Protein AF-A0A371J2U7-F1 (afdb_monomer_lite)

Structure (mmCIF, N/CA/C/O backbone):
data_AF-A0A371J2U7-F1
#
_entry.id   AF-A0A371J2U7-F1
#
loop_
_atom_site.group_PDB
_atom_site.id
_atom_site.type_symbol
_atom_site.label_atom_id
_atom_site.label_alt_id
_atom_site.label_comp_id
_atom_site.label_asym_id
_atom_site.label_entity_id
_atom_site.label_seq_id
_atom_site.pdbx_PDB_ins_code
_atom_site.Cartn_x
_atom_site.Cartn_y
_atom_site.Cartn_z
_atom_site.occupancy
_atom_site.B_iso_or_equiv
_atom_site.auth_seq_id
_atom_site.auth_comp_id
_atom_site.auth_asym_id
_atom_site.auth_atom_id
_atom_site.pdbx_PDB_model_num
ATOM 1 N N . MET A 1 1 ? 3.016 12.715 -13.209 1.00 81.81 1 MET A N 1
ATOM 2 C CA . MET A 1 1 ? 3.370 12.028 -11.953 1.00 81.81 1 MET A CA 1
ATOM 3 C C . MET A 1 1 ? 2.077 11.561 -11.310 1.00 81.81 1 MET A C 1
ATOM 5 O O . MET A 1 1 ? 1.231 12.414 -11.077 1.00 81.81 1 MET A O 1
ATOM 9 N N . PHE A 1 2 ? 1.874 10.256 -11.119 1.00 92.75 2 PHE A N 1
ATOM 10 C CA . PHE A 1 2 ? 0.618 9.711 -10.569 1.00 92.75 2 PHE A CA 1
ATOM 11 C C . PHE A 1 2 ? 0.533 9.803 -9.037 1.00 92.75 2 PHE A C 1
ATOM 13 O O . PHE A 1 2 ? -0.559 9.783 -8.483 1.00 92.75 2 PHE A O 1
ATOM 20 N N . ILE A 1 3 ? 1.666 9.993 -8.354 1.00 96.06 3 ILE A N 1
ATOM 21 C CA . ILE A 1 3 ? 1.694 10.355 -6.934 1.00 96.06 3 ILE A CA 1
ATOM 22 C C . ILE A 1 3 ? 1.665 11.873 -6.797 1.00 96.06 3 ILE A C 1
ATOM 24 O O . ILE A 1 3 ? 2.561 12.566 -7.286 1.00 96.06 3 ILE A O 1
ATOM 28 N N . ASN A 1 4 ? 0.649 12.386 -6.108 1.00 94.94 4 ASN A N 1
ATOM 29 C CA . ASN A 1 4 ? 0.527 13.802 -5.786 1.00 94.94 4 ASN A CA 1
ATOM 30 C C . ASN A 1 4 ? 0.597 13.999 -4.266 1.00 94.94 4 ASN A C 1
ATOM 32 O O . ASN A 1 4 ? -0.402 13.822 -3.569 1.00 94.94 4 ASN A O 1
ATOM 36 N N . GLN A 1 5 ? 1.780 14.379 -3.766 1.00 95.69 5 GLN A N 1
ATOM 37 C CA . GLN A 1 5 ? 2.026 14.538 -2.327 1.00 95.69 5 GLN A CA 1
ATOM 38 C C . GLN A 1 5 ? 1.062 15.551 -1.689 1.00 95.69 5 GLN A C 1
ATOM 40 O O . GLN A 1 5 ? 0.482 15.263 -0.647 1.00 95.69 5 GLN A O 1
ATOM 45 N N . GLY A 1 6 ? 0.802 16.681 -2.358 1.00 97.00 6 GLY A N 1
ATOM 46 C CA . GLY A 1 6 ? -0.092 17.721 -1.842 1.00 97.00 6 GLY A CA 1
ATOM 47 C C . GLY A 1 6 ? -1.544 17.253 -1.699 1.00 97.00 6 GLY A C 1
ATOM 48 O O . GLY A 1 6 ? -2.198 17.568 -0.709 1.00 97.00 6 GLY A O 1
ATOM 49 N N . ILE A 1 7 ? -2.049 16.445 -2.640 1.00 97.44 7 ILE A N 1
ATOM 50 C CA . ILE A 1 7 ? -3.389 15.843 -2.512 1.00 97.44 7 ILE A CA 1
ATOM 51 C C . ILE A 1 7 ? -3.432 14.875 -1.325 1.00 97.44 7 ILE A C 1
ATOM 53 O O . ILE A 1 7 ? -4.392 14.904 -0.558 1.00 97.44 7 ILE A O 1
ATOM 57 N N . ILE A 1 8 ? -2.404 14.040 -1.151 1.00 98.38 8 ILE A N 1
ATOM 58 C CA . ILE A 1 8 ? -2.328 13.098 -0.025 1.00 98.38 8 ILE A CA 1
ATOM 59 C C . ILE A 1 8 ? -2.321 13.855 1.308 1.00 98.38 8 ILE A C 1
ATOM 61 O O . ILE A 1 8 ? -3.067 13.504 2.221 1.00 98.38 8 ILE A O 1
ATOM 65 N N . GLU A 1 9 ? -1.525 14.917 1.418 1.00 97.94 9 GLU A N 1
ATOM 66 C CA . GLU A 1 9 ? -1.462 15.758 2.614 1.00 97.94 9 GLU A CA 1
ATOM 67 C C . GLU A 1 9 ? -2.809 16.408 2.939 1.00 97.94 9 GLU A C 1
ATOM 69 O O . GLU A 1 9 ? -3.237 16.365 4.095 1.00 97.94 9 GLU A O 1
ATOM 74 N N . ILE A 1 10 ? -3.507 16.948 1.933 1.00 98.44 10 ILE A N 1
ATOM 75 C CA . ILE A 1 10 ? -4.848 17.527 2.097 1.00 98.44 10 ILE A CA 1
ATOM 76 C C . ILE A 1 10 ? -5.836 16.462 2.578 1.00 98.44 10 ILE A C 1
ATOM 78 O O . ILE A 1 10 ? -6.526 16.681 3.572 1.00 98.44 10 ILE A O 1
ATOM 82 N N . LEU A 1 11 ? -5.873 15.292 1.934 1.00 98.50 11 LEU A N 1
ATOM 83 C CA . LEU A 1 11 ? -6.764 14.194 2.320 1.00 98.50 11 LEU A CA 1
ATOM 84 C C . LEU A 1 11 ? -6.528 13.755 3.765 1.00 98.50 11 LEU A C 1
ATOM 86 O O . LEU A 1 11 ? -7.476 13.604 4.534 1.00 98.50 11 LEU A O 1
ATOM 90 N N . LEU A 1 12 ? -5.263 13.574 4.154 1.00 98.38 12 LEU A N 1
ATOM 91 C CA . LEU A 1 12 ? -4.909 13.199 5.518 1.00 98.38 12 LEU A CA 1
ATOM 92 C C . LEU A 1 12 ? -5.250 14.300 6.517 1.00 98.38 12 LEU A C 1
ATOM 94 O O . LEU A 1 12 ? -5.674 13.982 7.627 1.00 98.38 12 LEU A O 1
ATOM 98 N N . TYR A 1 13 ? -5.061 15.568 6.154 1.00 98.19 13 TYR A N 1
ATOM 99 C CA . TYR A 1 13 ? -5.413 16.703 6.998 1.00 98.19 13 TYR A CA 1
ATOM 100 C C . TYR A 1 13 ? -6.925 16.782 7.228 1.00 98.19 13 TYR A C 1
ATOM 102 O O . TYR A 1 13 ? -7.356 16.810 8.379 1.00 98.19 13 TYR A O 1
ATOM 110 N N . GLU A 1 14 ? -7.725 16.748 6.162 1.00 98.19 14 GLU A N 1
ATOM 111 C CA . GLU A 1 14 ? -9.189 16.784 6.239 1.00 98.19 14 GLU A CA 1
ATOM 112 C C . GLU A 1 14 ? -9.748 15.590 7.016 1.00 98.19 14 GLU A C 1
ATOM 114 O O . GLU A 1 14 ? -10.641 15.748 7.850 1.00 98.19 14 GLU A O 1
ATOM 119 N N . ALA A 1 15 ? -9.185 14.399 6.801 1.00 98.00 15 ALA A N 1
ATOM 120 C CA . ALA A 1 15 ? -9.641 13.182 7.455 1.00 98.00 15 ALA A CA 1
ATOM 121 C C . ALA A 1 15 ? -9.508 13.219 8.986 1.00 98.00 15 ALA A C 1
ATOM 123 O O . ALA A 1 15 ? -10.236 12.486 9.655 1.00 98.00 15 ALA A O 1
ATOM 124 N N . LYS A 1 16 ? -8.639 14.070 9.561 1.00 97.50 16 LYS A N 1
ATOM 125 C CA . LYS A 1 16 ? -8.521 14.241 11.026 1.00 97.50 16 LYS A CA 1
ATOM 126 C C . LYS A 1 16 ? -9.820 14.715 11.676 1.00 97.50 16 LYS A C 1
ATOM 128 O O . LYS A 1 16 ? -9.999 14.525 12.872 1.00 97.50 16 LYS A O 1
ATOM 133 N N . TYR A 1 17 ? -10.695 15.343 10.896 1.00 97.06 17 TYR A N 1
ATOM 134 C CA . TYR A 1 17 ? -11.979 15.871 11.346 1.00 97.06 17 TYR A CA 1
ATOM 135 C C . TYR A 1 17 ? -13.152 14.940 11.004 1.00 97.06 17 TYR A C 1
ATOM 137 O O . TYR A 1 17 ? -14.305 15.351 11.122 1.00 97.06 17 TYR A O 1
ATOM 145 N N . SER A 1 18 ? -12.874 13.706 10.560 1.00 97.06 18 SER A N 1
ATOM 146 C CA . SER A 1 18 ? -13.914 12.709 10.292 1.00 97.06 18 SER A CA 1
ATOM 147 C C . SER A 1 18 ? -14.663 12.378 11.578 1.00 97.06 18 SER A C 1
ATOM 149 O O . SER A 1 18 ? -14.057 12.139 12.620 1.00 97.06 18 SER A O 1
ATOM 151 N N . THR A 1 19 ? -15.986 12.347 11.495 1.00 97.69 19 THR A N 1
ATOM 152 C CA . THR A 1 19 ? -16.849 11.949 12.607 1.00 97.69 19 THR A CA 1
ATOM 153 C C . THR A 1 19 ? -17.036 10.432 12.641 1.00 97.69 19 THR A C 1
ATOM 155 O O . THR A 1 19 ? -16.819 9.750 11.637 1.00 97.69 19 THR A O 1
ATOM 158 N N . ASP A 1 20 ? -17.546 9.900 13.754 1.00 97.44 20 ASP A N 1
ATOM 159 C CA . ASP A 1 20 ? -17.983 8.497 13.848 1.00 97.44 20 ASP A CA 1
ATOM 160 C C . ASP A 1 20 ? -18.941 8.122 12.710 1.00 97.44 20 ASP A C 1
ATOM 162 O O . ASP A 1 20 ? -18.875 7.032 12.152 1.00 97.44 20 ASP A O 1
ATOM 166 N N . TYR A 1 21 ? -19.814 9.049 12.312 1.00 97.62 21 TYR A N 1
ATOM 167 C CA . TYR A 1 21 ? -20.738 8.838 11.203 1.00 97.62 21 TYR A CA 1
ATOM 168 C C . TYR A 1 21 ? -20.022 8.681 9.854 1.00 97.62 21 TYR A C 1
ATOM 170 O O . TYR A 1 21 ? -20.444 7.871 9.025 1.00 97.62 21 TYR A O 1
ATOM 178 N N . ASP A 1 22 ? -18.942 9.431 9.628 1.00 98.00 22 ASP A N 1
ATOM 179 C CA . ASP A 1 22 ? -18.135 9.309 8.414 1.00 98.00 22 ASP A CA 1
ATOM 180 C C . ASP A 1 22 ? -17.407 7.962 8.384 1.00 98.00 22 ASP A C 1
ATOM 182 O O . ASP A 1 22 ? -17.464 7.261 7.375 1.00 98.00 22 ASP A O 1
ATOM 186 N N . ILE A 1 23 ? -16.809 7.553 9.507 1.00 98.31 23 ILE A N 1
ATOM 187 C CA . ILE A 1 23 ? -16.148 6.248 9.657 1.00 98.31 23 ILE A CA 1
ATOM 188 C C . ILE A 1 23 ? -17.145 5.106 9.407 1.00 98.31 23 ILE A C 1
ATOM 190 O O . ILE A 1 23 ? -16.887 4.204 8.609 1.00 98.31 23 ILE A O 1
ATOM 194 N N . GLU A 1 24 ? -18.326 5.176 10.021 1.00 98.06 24 GLU A N 1
ATOM 195 C CA . GLU A 1 24 ? -19.382 4.175 9.865 1.00 98.06 24 GLU A CA 1
ATOM 196 C C . GLU A 1 24 ? -19.883 4.065 8.419 1.00 98.06 24 GLU A C 1
ATOM 198 O O . GLU A 1 24 ? -20.125 2.965 7.915 1.00 98.06 24 GLU A O 1
ATOM 203 N N . LYS A 1 25 ? -19.970 5.185 7.692 1.00 98.19 25 LYS A N 1
ATOM 204 C CA . LYS A 1 25 ? -20.249 5.157 6.251 1.00 98.19 25 LYS A CA 1
ATOM 205 C C . LYS A 1 25 ? -19.182 4.408 5.468 1.00 98.19 25 LYS A C 1
ATOM 207 O O . LYS A 1 25 ? -19.536 3.646 4.567 1.00 98.19 25 LYS A O 1
ATOM 212 N N . VAL A 1 26 ? -17.905 4.615 5.786 1.00 98.31 26 VAL A N 1
ATOM 213 C CA . VAL A 1 26 ? -16.819 3.891 5.117 1.00 98.31 26 VAL A CA 1
ATOM 214 C C . VAL A 1 26 ? -16.912 2.394 5.407 1.00 98.31 26 VAL A C 1
ATOM 216 O O . VAL A 1 26 ? -16.823 1.589 4.481 1.00 98.31 26 VAL A O 1
ATOM 219 N N . PHE A 1 27 ? -17.191 2.000 6.652 1.00 97.94 27 PHE A N 1
ATOM 220 C CA . PHE A 1 27 ? -17.406 0.592 6.992 1.00 97.94 27 PHE A CA 1
ATOM 221 C C . PHE A 1 27 ? -18.575 -0.034 6.230 1.00 97.94 27 PHE A C 1
ATOM 223 O O . PHE A 1 27 ? -18.463 -1.166 5.761 1.00 97.94 27 PHE A O 1
ATOM 230 N N . LEU A 1 28 ? -19.677 0.694 6.041 1.00 97.00 28 LEU A N 1
ATOM 231 C CA . LEU A 1 28 ? -20.802 0.208 5.240 1.00 97.00 28 LEU A CA 1
ATOM 232 C C . LEU A 1 28 ? -20.411 -0.041 3.776 1.00 97.00 28 LEU A C 1
ATOM 234 O O . LEU A 1 28 ? -20.831 -1.054 3.215 1.00 97.00 28 LEU A O 1
ATOM 238 N N . LYS A 1 29 ? -19.602 0.838 3.171 1.00 96.94 29 LYS A N 1
ATOM 239 C CA . LYS A 1 29 ? -19.056 0.629 1.817 1.00 96.94 29 LYS A CA 1
ATOM 240 C C . LYS A 1 29 ? -18.162 -0.612 1.766 1.00 96.94 29 LYS A C 1
ATOM 242 O O . LYS A 1 29 ? -18.358 -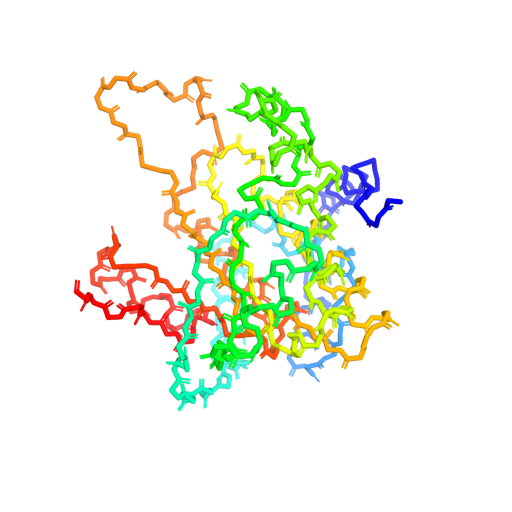1.478 0.915 1.00 96.94 29 LYS A O 1
ATOM 247 N N . ALA A 1 30 ? -17.242 -0.737 2.724 1.00 94.88 30 ALA A N 1
ATOM 248 C CA . ALA A 1 30 ? -16.314 -1.863 2.817 1.00 94.88 30 ALA A CA 1
ATOM 249 C C . ALA A 1 30 ? -17.043 -3.212 2.973 1.00 94.88 30 ALA A C 1
ATOM 251 O O . ALA A 1 30 ? -16.748 -4.163 2.254 1.00 94.88 30 ALA A O 1
ATOM 252 N N . CYS A 1 31 ? -18.066 -3.286 3.833 1.00 93.31 31 CYS A N 1
ATOM 253 C CA . CYS A 1 31 ? -18.906 -4.480 4.000 1.00 93.31 31 CYS A CA 1
ATOM 254 C C . CYS A 1 31 ? -19.626 -4.898 2.709 1.00 93.31 31 CYS A C 1
ATOM 256 O O . CYS A 1 31 ? -19.860 -6.085 2.486 1.00 93.31 31 CYS A O 1
ATOM 258 N N . LYS A 1 32 ? -19.977 -3.932 1.856 1.00 94.06 32 LYS A N 1
ATOM 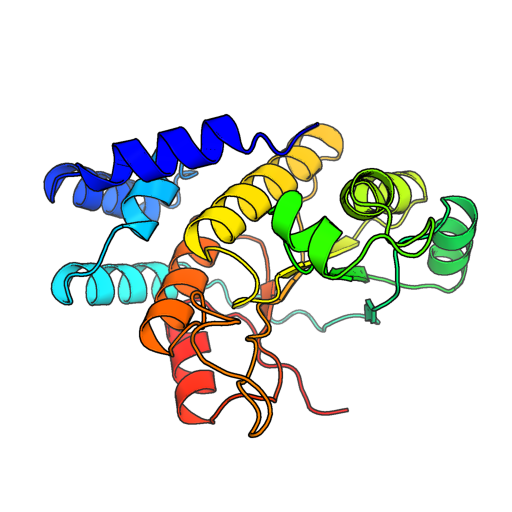259 C CA . LYS A 1 32 ? -20.591 -4.172 0.544 1.00 94.06 32 LYS A CA 1
ATOM 260 C C . LYS A 1 32 ? -19.571 -4.448 -0.562 1.00 94.06 32 LYS A C 1
ATOM 262 O O . LYS A 1 32 ? -19.980 -4.675 -1.697 1.00 94.06 32 LYS A O 1
ATOM 267 N N . LYS A 1 33 ? -18.272 -4.453 -0.238 1.00 91.00 33 LYS A N 1
ATOM 268 C CA . LYS A 1 33 ? -17.161 -4.590 -1.192 1.00 91.00 33 LYS A CA 1
ATOM 269 C C . LYS A 1 33 ? -17.189 -3.513 -2.286 1.00 91.00 33 LYS A C 1
ATOM 271 O O . LYS A 1 33 ? -16.800 -3.763 -3.423 1.00 91.00 33 LYS A O 1
ATOM 276 N N . GLU A 1 34 ? -17.676 -2.320 -1.949 1.00 94.62 34 GLU A N 1
ATOM 277 C CA . GLU A 1 34 ? -17.609 -1.153 -2.831 1.00 94.62 34 GLU A CA 1
ATOM 278 C C . GLU A 1 34 ? -16.171 -0.603 -2.855 1.00 94.62 34 GLU A C 1
ATOM 280 O O . GLU A 1 34 ? -15.487 -0.617 -1.829 1.00 94.62 34 GLU A O 1
ATOM 285 N N . LYS A 1 35 ? -15.710 -0.090 -4.009 1.00 94.12 35 LYS A N 1
ATOM 286 C CA . LYS A 1 35 ? -14.388 0.553 -4.118 1.00 94.12 35 LYS A CA 1
ATOM 287 C C . LYS A 1 35 ? -14.330 1.765 -3.182 1.00 94.12 35 LYS A C 1
ATOM 289 O O . LYS A 1 35 ? -15.159 2.672 -3.283 1.00 94.12 35 LYS A O 1
ATOM 294 N N . LEU A 1 36 ? -13.344 1.783 -2.287 1.00 97.81 36 LEU A N 1
ATOM 295 C CA . LEU A 1 36 ? -13.111 2.905 -1.383 1.00 97.81 36 LEU A CA 1
ATOM 296 C C . LEU A 1 36 ? -12.416 4.048 -2.128 1.00 97.81 36 LEU A C 1
ATOM 298 O O . LEU A 1 36 ? -11.461 3.836 -2.872 1.00 97.81 36 LEU A O 1
ATOM 302 N N . SER A 1 37 ? -12.892 5.275 -1.922 1.00 98.25 37 SER A N 1
ATOM 303 C CA . SER A 1 37 ? -12.206 6.467 -2.425 1.00 98.25 37 SER A CA 1
ATOM 304 C C . SER A 1 37 ? -10.978 6.798 -1.575 1.00 98.25 37 SER A C 1
ATOM 306 O O . SER A 1 37 ? -10.891 6.400 -0.415 1.00 98.25 37 SER A O 1
ATOM 308 N N . TYR A 1 38 ? -10.068 7.629 -2.088 1.00 98.44 38 TYR A N 1
ATOM 309 C CA . TYR A 1 38 ? -8.933 8.110 -1.291 1.00 98.44 38 TYR A CA 1
ATOM 310 C C . TYR A 1 38 ? -9.353 8.820 -0.000 1.00 98.44 38 TYR A C 1
ATOM 312 O O . TYR A 1 38 ? -8.667 8.706 1.011 1.00 98.44 38 TYR A O 1
ATOM 320 N N . LYS A 1 39 ? -10.504 9.506 -0.004 1.00 98.50 39 LYS A N 1
ATOM 321 C CA . LYS A 1 39 ? -11.065 10.115 1.206 1.00 98.50 39 LYS A CA 1
ATOM 322 C C . LYS A 1 39 ? -11.530 9.061 2.207 1.00 98.50 39 LYS A C 1
ATOM 324 O O . LYS A 1 39 ? -11.237 9.195 3.387 1.00 98.50 39 LYS A O 1
ATOM 329 N N . ASP A 1 40 ? -12.200 8.010 1.736 1.00 98.62 40 ASP A N 1
ATOM 330 C CA . ASP A 1 40 ? -12.625 6.896 2.591 1.00 98.62 40 ASP A CA 1
ATOM 331 C C . ASP A 1 40 ? -11.405 6.232 3.260 1.00 98.62 40 ASP A C 1
ATOM 333 O O . ASP A 1 40 ? -11.394 6.015 4.470 1.00 98.62 40 ASP A O 1
ATOM 337 N N . ILE A 1 41 ? -10.340 5.987 2.489 1.00 98.62 41 ILE A N 1
ATOM 338 C CA . ILE A 1 41 ? -9.080 5.406 2.978 1.00 98.62 41 ILE A CA 1
ATOM 339 C C . ILE A 1 41 ? -8.405 6.337 3.991 1.00 98.62 41 ILE A C 1
ATOM 341 O O . ILE A 1 41 ? -8.006 5.894 5.069 1.00 98.62 41 ILE A O 1
ATOM 345 N N . ALA A 1 42 ? -8.314 7.634 3.683 1.00 98.69 42 ALA A N 1
ATOM 346 C CA . ALA A 1 42 ? -7.766 8.634 4.595 1.00 98.69 42 ALA A CA 1
ATOM 347 C C . ALA A 1 42 ? -8.549 8.689 5.918 1.00 98.69 42 ALA A C 1
ATOM 349 O O . ALA A 1 42 ? -7.930 8.746 6.978 1.00 98.69 42 ALA A O 1
ATOM 350 N N . THR A 1 43 ? -9.884 8.607 5.873 1.00 98.75 43 THR A N 1
ATOM 351 C CA . THR A 1 43 ? -10.742 8.522 7.064 1.00 98.75 43 THR A CA 1
ATOM 352 C C . THR A 1 43 ? -10.397 7.300 7.915 1.00 98.75 43 THR A C 1
ATOM 354 O O . THR A 1 43 ? -10.166 7.454 9.113 1.00 98.75 43 THR A O 1
ATOM 357 N N . LEU A 1 44 ? -10.272 6.106 7.322 1.00 98.56 44 LEU A N 1
ATOM 358 C CA . LEU A 1 44 ? -9.899 4.902 8.079 1.00 98.56 44 LEU A CA 1
ATOM 359 C C . LEU A 1 44 ? -8.500 5.006 8.702 1.00 98.56 44 LEU A C 1
ATOM 361 O O . LEU A 1 44 ? -8.280 4.551 9.823 1.00 98.56 44 LEU A O 1
ATOM 365 N N . LEU A 1 45 ? -7.547 5.636 8.009 1.00 98.12 45 LEU A N 1
ATOM 366 C CA . LEU A 1 45 ? -6.182 5.817 8.513 1.00 98.12 45 LEU A CA 1
ATOM 367 C C . LEU A 1 45 ? -6.123 6.698 9.773 1.00 98.12 45 LEU A C 1
ATOM 369 O O . LEU A 1 45 ? -5.163 6.589 10.543 1.00 98.12 45 LEU A O 1
ATOM 373 N N . GLN A 1 46 ? -7.129 7.549 10.004 1.00 97.75 46 GLN A N 1
ATOM 374 C CA . GLN A 1 46 ? -7.229 8.405 11.191 1.00 97.75 46 GLN A CA 1
ATOM 375 C C . GLN A 1 46 ? -7.927 7.754 12.389 1.00 97.75 46 GLN A C 1
ATOM 377 O O . GLN A 1 46 ? -7.955 8.364 13.453 1.00 97.75 46 GLN A O 1
ATOM 382 N N . ILE A 1 47 ? -8.434 6.525 12.258 1.00 97.62 47 ILE A N 1
ATOM 383 C CA . ILE A 1 47 ? -9.015 5.787 13.384 1.00 97.62 47 ILE A CA 1
ATOM 384 C C . ILE A 1 47 ? -7.932 5.507 14.430 1.00 97.62 47 ILE A C 1
ATOM 386 O O . ILE A 1 47 ? -6.900 4.913 14.109 1.00 97.62 47 ILE A O 1
ATOM 390 N N . GLU A 1 48 ? -8.186 5.887 15.680 1.00 94.81 48 GLU A N 1
ATOM 391 C CA . GLU A 1 48 ? -7.320 5.566 16.824 1.00 94.81 48 GLU A CA 1
ATOM 392 C C . GLU A 1 48 ? -8.097 4.929 17.995 1.00 94.81 48 GLU A C 1
ATOM 394 O O . GLU A 1 48 ? -7.475 4.370 18.894 1.00 94.81 48 GLU A O 1
ATOM 399 N N . ASP A 1 49 ? -9.437 4.986 18.008 1.00 95.62 49 ASP A N 1
ATOM 400 C CA . ASP A 1 49 ? -10.242 4.381 19.071 1.00 95.62 49 ASP A CA 1
ATOM 401 C C . ASP A 1 49 ? -10.402 2.865 18.888 1.00 95.62 49 ASP A C 1
ATOM 403 O O . ASP A 1 49 ? -10.579 2.352 17.783 1.00 95.62 49 ASP A O 1
ATOM 407 N N . GLU A 1 50 ? -10.367 2.144 20.006 1.00 96.50 50 GLU A N 1
ATOM 408 C CA . GLU A 1 50 ? -10.364 0.678 20.042 1.00 96.50 50 GLU A CA 1
ATOM 409 C C . GLU A 1 50 ? -11.611 0.068 19.388 1.00 96.50 50 GLU A C 1
ATOM 411 O O . GLU A 1 50 ? -11.506 -0.865 18.597 1.00 96.50 50 GLU A O 1
ATOM 416 N N . LYS A 1 51 ? -12.788 0.663 19.616 1.00 97.00 51 LYS A N 1
ATOM 417 C CA . LYS A 1 51 ? -14.058 0.169 19.071 1.00 97.00 51 LYS A CA 1
ATOM 418 C C . LYS A 1 51 ? -14.056 0.155 17.540 1.00 97.00 51 LYS A C 1
ATOM 420 O O . LYS A 1 51 ? -14.495 -0.824 16.932 1.00 97.00 51 LYS A O 1
ATOM 425 N N . HIS A 1 52 ? -13.615 1.236 16.897 1.00 98.06 52 HIS A N 1
ATOM 426 C CA . HIS A 1 52 ? -13.525 1.270 15.440 1.00 98.06 52 HIS A CA 1
ATOM 427 C C . HIS A 1 52 ? -12.359 0.430 14.908 1.00 98.06 52 HIS A C 1
ATOM 429 O O . HIS A 1 52 ? -12.492 -0.131 13.820 1.00 98.06 52 HIS A O 1
ATOM 435 N N . LEU A 1 53 ? -11.251 0.296 15.645 1.00 97.88 53 LEU A N 1
ATOM 436 C CA . LEU A 1 53 ? -10.155 -0.604 15.262 1.00 97.88 53 LEU A CA 1
ATOM 437 C C . LEU A 1 53 ? -10.607 -2.067 15.224 1.00 97.88 53 LEU A C 1
ATOM 439 O O . LEU A 1 53 ? -10.369 -2.745 14.226 1.00 97.88 53 LEU A O 1
ATOM 443 N N . ASP A 1 54 ? -11.317 -2.532 16.250 1.00 97.19 54 ASP A N 1
ATOM 444 C CA . ASP A 1 54 ? -11.842 -3.899 16.301 1.00 97.19 54 ASP A CA 1
ATOM 445 C C . ASP A 1 54 ? -12.772 -4.176 15.120 1.00 97.19 54 ASP A C 1
ATOM 447 O O . ASP A 1 54 ? -12.644 -5.185 14.421 1.00 97.19 54 ASP A O 1
ATOM 451 N N . LYS A 1 55 ? -13.664 -3.224 14.831 1.00 97.62 55 LYS A N 1
ATOM 452 C CA . LYS A 1 55 ? -14.578 -3.309 13.691 1.00 97.62 55 LYS A CA 1
ATOM 453 C C . LYS A 1 55 ? -13.838 -3.310 12.352 1.00 97.62 55 LYS A C 1
ATOM 455 O O . LYS A 1 55 ? -14.197 -4.070 11.454 1.00 97.62 55 LYS A O 1
ATOM 460 N N . LEU A 1 56 ? -12.804 -2.482 12.205 1.00 97.94 56 LEU A N 1
ATOM 461 C CA . LEU A 1 56 ? -11.946 -2.459 11.021 1.00 97.94 56 LEU A CA 1
ATOM 462 C C . LEU A 1 56 ? -11.291 -3.829 10.795 1.00 97.94 56 LEU A C 1
ATOM 464 O O . LEU A 1 56 ? -11.336 -4.342 9.676 1.00 97.94 56 LEU A O 1
ATOM 468 N N . PHE A 1 57 ? -10.714 -4.425 11.843 1.00 96.88 57 PHE A N 1
ATOM 469 C CA . PHE A 1 57 ? -10.072 -5.738 11.762 1.00 96.88 57 PHE A CA 1
ATOM 470 C C . PHE A 1 57 ? -11.069 -6.838 11.410 1.00 96.88 57 PHE A C 1
ATOM 472 O O . PHE A 1 57 ? -10.791 -7.648 10.527 1.00 96.88 57 PHE A O 1
ATOM 479 N N . GLU A 1 58 ? -12.255 -6.823 12.018 1.00 95.50 58 GLU A N 1
ATOM 480 C CA . GLU A 1 58 ? -13.322 -7.774 11.711 1.00 95.50 58 GLU A CA 1
ATOM 481 C C . GLU A 1 58 ? -13.756 -7.695 10.237 1.00 95.50 58 GLU A C 1
ATOM 483 O O . GLU A 1 58 ? -13.878 -8.720 9.560 1.00 95.50 58 GLU A O 1
ATOM 488 N N . ILE A 1 59 ? -13.978 -6.486 9.710 1.00 95.75 59 ILE A N 1
ATOM 489 C CA . ILE A 1 59 ? -14.397 -6.298 8.314 1.00 95.75 59 ILE A CA 1
ATOM 490 C C . ILE A 1 59 ? -13.283 -6.743 7.361 1.00 95.75 59 ILE A C 1
ATOM 492 O O . ILE A 1 59 ? -13.557 -7.474 6.407 1.00 95.75 59 ILE A O 1
ATOM 496 N N . ALA A 1 60 ? -12.031 -6.354 7.619 1.00 94.81 60 ALA A N 1
ATOM 497 C CA . ALA A 1 60 ? -10.895 -6.747 6.788 1.00 94.81 60 ALA A CA 1
ATOM 498 C C . ALA A 1 60 ? -10.678 -8.268 6.775 1.00 94.81 60 ALA A C 1
ATOM 500 O O . ALA A 1 60 ? -10.485 -8.844 5.702 1.00 94.81 60 ALA A O 1
ATOM 501 N N . GLY A 1 61 ? -10.811 -8.929 7.928 1.00 91.12 61 GLY A N 1
ATOM 502 C CA . GLY A 1 61 ? -10.746 -10.386 8.038 1.00 91.12 61 GLY A CA 1
ATOM 503 C C . GLY A 1 61 ? -11.826 -11.104 7.223 1.00 91.12 61 GLY A C 1
ATOM 504 O O . GLY A 1 61 ? -11.561 -12.140 6.621 1.00 91.12 61 GLY A O 1
ATOM 505 N N . ARG A 1 62 ? -13.030 -10.526 7.109 1.00 89.50 62 ARG A N 1
ATOM 506 C CA . ARG A 1 62 ? -14.123 -11.069 6.273 1.00 89.50 62 ARG A CA 1
ATOM 507 C C . ARG A 1 62 ? -13.924 -10.841 4.775 1.00 89.50 62 ARG A C 1
ATOM 509 O O . ARG A 1 62 ? -14.420 -11.624 3.965 1.00 89.50 62 ARG A O 1
ATOM 516 N N . VAL A 1 63 ? -13.255 -9.752 4.392 1.00 84.38 63 VAL A N 1
ATOM 517 C CA . VAL A 1 63 ? -12.900 -9.468 2.990 1.00 84.38 63 VAL A CA 1
ATOM 518 C C . VAL A 1 63 ? -11.746 -10.355 2.525 1.00 84.38 63 VAL A C 1
ATOM 520 O O . VAL A 1 63 ? -11.584 -10.529 1.320 1.00 84.38 63 VAL A O 1
ATOM 523 N N . ASN A 1 64 ? -10.994 -10.957 3.451 1.00 68.69 64 ASN A N 1
ATOM 524 C CA . ASN A 1 64 ? -9.876 -11.834 3.142 1.00 68.69 64 ASN A CA 1
ATOM 525 C C . ASN A 1 64 ? -10.315 -13.038 2.291 1.00 68.69 64 ASN A C 1
ATOM 527 O O . ASN A 1 64 ? -10.822 -14.053 2.774 1.00 68.69 64 ASN A O 1
ATOM 531 N N . THR A 1 65 ? -10.129 -12.916 0.982 1.00 58.91 65 THR A N 1
ATOM 532 C CA . THR A 1 65 ? -10.264 -14.023 0.047 1.00 58.91 65 THR A CA 1
ATOM 533 C C . THR A 1 65 ? -8.993 -14.851 0.143 1.00 58.91 65 THR A C 1
ATOM 535 O O . THR A 1 65 ? -7.919 -14.336 -0.156 1.00 58.91 65 THR A O 1
ATOM 538 N N . HIS A 1 66 ? -9.107 -16.115 0.551 1.00 53.44 66 HIS A N 1
ATOM 539 C CA . HIS A 1 66 ? -8.004 -17.073 0.511 1.00 53.44 66 HIS A CA 1
ATOM 540 C C . HIS A 1 66 ? -7.560 -17.288 -0.948 1.00 53.44 66 HIS A C 1
ATOM 542 O O . HIS A 1 66 ? -8.005 -18.228 -1.600 1.00 53.44 66 HIS A O 1
ATOM 548 N N . HIS A 1 67 ? -6.701 -16.421 -1.476 1.00 51.28 67 HIS A N 1
ATOM 549 C CA . HIS A 1 67 ? -5.978 -16.665 -2.718 1.00 51.28 67 HIS A CA 1
ATOM 550 C C . HIS A 1 67 ? -4.605 -17.222 -2.356 1.00 51.28 67 HIS A C 1
ATOM 552 O O . HIS A 1 67 ? -3.595 -16.534 -2.401 1.00 51.28 67 HIS A O 1
ATOM 558 N N . ALA A 1 68 ? -4.578 -18.493 -1.959 1.00 48.00 68 ALA A N 1
ATOM 559 C CA . ALA A 1 68 ? -3.340 -19.257 -1.894 1.00 48.00 68 ALA A CA 1
ATOM 560 C C . ALA A 1 68 ? -3.098 -19.904 -3.266 1.00 48.00 68 ALA A C 1
ATOM 562 O O . ALA A 1 68 ? -3.246 -21.114 -3.434 1.00 48.00 68 ALA A O 1
ATOM 563 N N . GLY A 1 69 ? -2.798 -19.075 -4.268 1.00 49.28 69 GLY A N 1
ATOM 564 C CA . GLY A 1 69 ? -2.016 -19.544 -5.409 1.00 49.28 69 GLY A CA 1
ATOM 565 C C . GLY A 1 69 ? -0.553 -19.684 -4.971 1.00 49.28 69 GLY A C 1
ATOM 566 O O . GLY A 1 69 ? -0.144 -18.992 -4.035 1.00 49.28 69 GLY A O 1
ATOM 567 N N . PRO A 1 70 ? 0.239 -20.589 -5.565 1.00 49.22 70 PRO A N 1
ATOM 568 C CA . PRO A 1 70 ? 1.680 -20.589 -5.337 1.00 49.22 70 PRO A CA 1
ATOM 569 C C . PRO A 1 70 ? 2.258 -19.204 -5.672 1.00 49.22 70 PRO A C 1
ATOM 571 O O . PRO A 1 70 ? 1.827 -18.572 -6.633 1.00 49.22 70 PRO A O 1
ATOM 574 N N . ILE A 1 71 ? 3.220 -18.736 -4.871 1.00 54.16 71 ILE A N 1
ATOM 575 C CA . ILE A 1 71 ? 4.101 -17.647 -5.297 1.00 54.16 71 ILE A CA 1
ATOM 576 C C . ILE A 1 71 ? 4.957 -18.262 -6.405 1.00 54.16 71 ILE A C 1
ATOM 578 O O . ILE A 1 71 ? 5.850 -19.067 -6.121 1.00 54.16 71 ILE A O 1
ATOM 582 N N . ASP A 1 72 ? 4.607 -17.972 -7.656 1.00 55.84 72 ASP A N 1
ATOM 583 C CA . ASP A 1 72 ? 5.444 -18.303 -8.803 1.00 55.84 72 ASP A CA 1
ATOM 584 C C . ASP A 1 72 ? 6.804 -17.594 -8.661 1.00 55.84 72 ASP A C 1
ATOM 586 O O . ASP A 1 72 ? 6.976 -16.735 -7.804 1.00 55.84 72 ASP A O 1
ATOM 590 N N . VAL A 1 73 ? 7.825 -17.994 -9.424 1.00 55.62 73 VAL A N 1
ATOM 591 C CA . VAL A 1 73 ? 9.209 -17.515 -9.235 1.00 55.62 73 VAL A CA 1
ATOM 592 C C . VAL A 1 73 ? 9.283 -15.975 -9.239 1.00 55.62 73 VAL A C 1
ATOM 594 O O . VAL A 1 73 ? 9.280 -15.343 -10.297 1.00 55.62 73 VAL A O 1
ATOM 597 N N . ASP A 1 74 ? 9.373 -15.395 -8.038 1.00 67.69 74 ASP A N 1
ATOM 598 C CA . ASP A 1 74 ? 9.504 -13.960 -7.788 1.00 67.69 74 ASP A CA 1
ATOM 599 C C . ASP A 1 74 ? 10.962 -13.534 -7.972 1.00 67.69 74 ASP A C 1
ATOM 601 O O . ASP A 1 74 ? 11.840 -13.948 -7.204 1.00 67.69 74 ASP A O 1
ATOM 605 N N . LEU A 1 75 ? 11.231 -12.617 -8.906 1.00 72.31 75 LEU A N 1
ATOM 606 C CA . LEU A 1 75 ? 12.502 -11.895 -8.896 1.00 72.31 75 LEU A CA 1
ATOM 607 C C . LEU A 1 75 ? 12.344 -10.562 -8.168 1.00 72.31 75 LEU A C 1
ATOM 609 O O . LEU A 1 75 ? 11.687 -9.641 -8.655 1.00 72.31 75 LEU A O 1
ATOM 613 N N . ARG A 1 76 ? 13.020 -10.445 -7.021 1.00 77.38 76 ARG A N 1
ATOM 614 C CA . ARG A 1 76 ? 13.197 -9.183 -6.292 1.00 77.38 76 ARG A CA 1
ATOM 615 C C . ARG A 1 76 ? 14.506 -8.539 -6.725 1.00 77.38 76 ARG A C 1
ATOM 617 O O . ARG A 1 76 ? 15.576 -8.975 -6.308 1.00 77.38 76 ARG A O 1
ATOM 624 N N . THR A 1 77 ? 14.426 -7.520 -7.572 1.00 80.00 77 THR A N 1
ATOM 625 C CA . THR A 1 77 ? 15.601 -6.798 -8.086 1.00 80.00 77 THR A CA 1
ATOM 626 C C . THR A 1 77 ? 15.334 -5.295 -8.167 1.00 80.00 77 THR A C 1
ATOM 628 O O . THR A 1 77 ? 14.233 -4.841 -7.867 1.00 80.00 77 THR A O 1
ATOM 631 N N . THR A 1 78 ? 16.344 -4.506 -8.528 1.00 85.94 78 THR A N 1
ATOM 632 C CA . THR A 1 78 ? 16.259 -3.044 -8.617 1.00 85.94 78 THR A CA 1
ATOM 633 C C . THR A 1 78 ? 15.552 -2.577 -9.893 1.00 85.94 78 THR A C 1
ATOM 635 O O . THR A 1 78 ? 15.308 -3.346 -10.829 1.00 85.94 78 THR A O 1
ATOM 638 N N . ALA A 1 79 ? 15.205 -1.289 -9.940 1.00 91.12 79 ALA A N 1
ATOM 639 C CA . ALA A 1 79 ? 14.687 -0.662 -11.147 1.00 91.12 79 ALA A CA 1
ATOM 640 C C . ALA A 1 79 ? 15.724 -0.732 -12.276 1.00 91.12 79 ALA A C 1
ATOM 642 O O . ALA A 1 79 ? 16.888 -0.368 -12.101 1.00 91.12 79 ALA A O 1
ATOM 643 N N . THR A 1 80 ? 15.296 -1.163 -13.460 1.00 93.69 80 THR A N 1
ATOM 644 C CA . THR A 1 80 ? 16.198 -1.372 -14.593 1.00 93.69 80 THR A CA 1
ATOM 645 C C . THR A 1 80 ? 15.560 -0.951 -15.919 1.00 93.69 80 THR A C 1
ATOM 647 O O . THR A 1 80 ? 14.512 -0.294 -15.944 1.00 93.69 80 THR A O 1
ATOM 650 N N . THR A 1 81 ? 16.263 -1.203 -17.020 1.00 94.62 81 THR A N 1
ATOM 651 C CA . THR A 1 81 ? 15.849 -0.818 -18.372 1.00 94.62 81 THR A CA 1
ATOM 652 C C . THR A 1 81 ? 14.802 -1.781 -18.926 1.00 94.62 81 THR A C 1
ATOM 654 O O . THR A 1 81 ? 14.735 -2.945 -18.537 1.00 94.62 81 THR A O 1
ATOM 657 N N . THR A 1 82 ? 14.017 -1.314 -19.897 1.00 95.19 82 THR A N 1
ATOM 658 C CA . THR A 1 82 ? 13.051 -2.145 -20.630 1.00 95.19 82 THR A CA 1
ATOM 659 C C . THR A 1 82 ? 13.706 -3.376 -21.266 1.00 95.19 82 THR A C 1
ATOM 661 O O . THR A 1 82 ? 13.117 -4.448 -21.238 1.00 95.19 82 THR A O 1
ATOM 664 N N . ASP A 1 83 ? 14.935 -3.261 -21.783 1.00 96.25 83 ASP A N 1
ATOM 665 C CA . ASP A 1 83 ? 15.661 -4.400 -22.369 1.00 96.25 83 ASP A CA 1
ATOM 666 C C . ASP A 1 83 ? 15.969 -5.479 -21.324 1.00 96.25 83 ASP A C 1
ATOM 668 O O . ASP A 1 83 ? 15.747 -6.659 -21.576 1.00 96.25 83 ASP A O 1
ATOM 672 N N . ASN A 1 84 ? 16.391 -5.081 -20.120 1.00 95.12 84 ASN A N 1
ATOM 673 C CA . ASN A 1 84 ? 16.606 -6.031 -19.033 1.00 95.12 84 ASN A CA 1
ATOM 674 C C . ASN A 1 84 ? 15.292 -6.691 -18.600 1.00 95.12 84 ASN A C 1
ATOM 676 O O . ASN A 1 84 ? 15.280 -7.891 -18.356 1.00 95.12 84 ASN A O 1
ATOM 680 N N . TYR A 1 85 ? 14.176 -5.957 -18.569 1.00 95.69 85 TYR A N 1
ATOM 681 C CA . TYR A 1 85 ? 12.865 -6.556 -18.298 1.00 95.69 85 TYR A CA 1
ATOM 682 C C . TYR A 1 85 ? 12.426 -7.561 -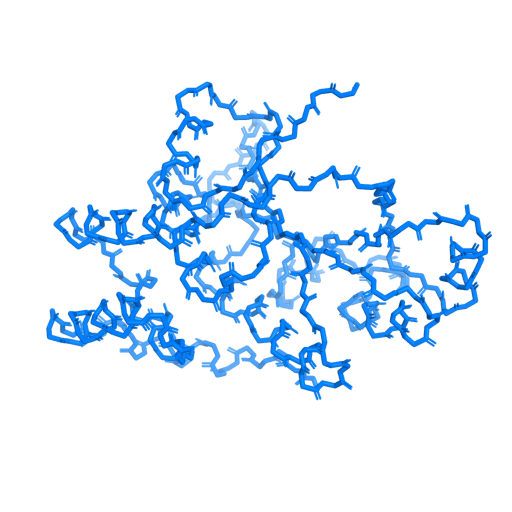19.372 1.00 95.69 85 TYR A C 1
ATOM 684 O O . TYR A 1 85 ? 11.852 -8.592 -19.026 1.00 95.69 85 TYR A O 1
ATOM 692 N N . ARG A 1 86 ? 12.738 -7.321 -20.655 1.00 95.31 86 ARG A N 1
ATOM 693 C CA . ARG A 1 86 ? 12.491 -8.314 -21.717 1.00 95.31 86 ARG A CA 1
ATOM 694 C C . ARG A 1 86 ? 13.321 -9.575 -21.503 1.00 95.31 86 ARG A C 1
ATOM 696 O O . ARG A 1 86 ? 12.766 -10.663 -21.588 1.00 95.31 86 ARG A O 1
ATOM 703 N N . ASN A 1 87 ? 14.595 -9.433 -21.134 1.00 94.19 87 ASN A N 1
ATOM 704 C CA . ASN A 1 87 ? 15.441 -10.584 -20.806 1.00 94.19 87 ASN A CA 1
ATOM 705 C C . ASN A 1 87 ? 14.851 -11.394 -19.638 1.00 94.19 87 ASN A C 1
ATOM 707 O O . ASN A 1 87 ? 14.768 -12.612 -19.722 1.00 94.19 87 ASN A O 1
ATOM 711 N N . LEU A 1 88 ? 14.355 -10.730 -18.584 1.00 92.00 88 LEU A N 1
ATOM 712 C CA . LEU A 1 88 ? 13.690 -11.413 -17.463 1.00 92.00 88 LEU A CA 1
ATOM 713 C C . LEU A 1 88 ? 12.439 -12.187 -17.903 1.00 92.00 88 LEU A C 1
ATOM 715 O O . LEU A 1 88 ? 12.196 -13.297 -17.430 1.00 92.00 88 LEU A O 1
ATOM 719 N N . LYS A 1 89 ? 11.650 -11.623 -18.823 1.00 91.00 89 LYS A N 1
ATOM 720 C CA . LYS A 1 89 ? 10.498 -12.320 -19.406 1.00 91.00 89 LYS A CA 1
ATOM 721 C C . LYS A 1 89 ? 10.932 -13.550 -20.208 1.00 91.00 89 LYS A C 1
ATOM 723 O O . LYS A 1 89 ? 10.294 -14.594 -20.096 1.00 91.00 89 LYS A O 1
ATOM 728 N N . GLU A 1 90 ? 12.001 -13.441 -20.994 1.00 92.62 90 GLU A N 1
ATOM 729 C CA . GLU A 1 90 ? 12.570 -14.556 -21.768 1.00 92.62 90 GLU A CA 1
ATOM 730 C C . GLU A 1 90 ? 13.129 -15.671 -20.869 1.00 92.62 90 GLU A C 1
ATOM 732 O O . GLU A 1 90 ? 13.012 -16.848 -21.208 1.00 92.62 90 GLU A O 1
ATOM 737 N N . GLU A 1 91 ? 13.663 -15.318 -19.698 1.00 90.81 91 GLU A N 1
ATOM 738 C CA . GLU A 1 91 ? 14.119 -16.262 -18.668 1.00 90.81 91 GLU A CA 1
ATOM 739 C C . GLU A 1 91 ? 12.967 -16.952 -17.912 1.00 90.81 91 GLU A C 1
ATOM 741 O O . GLU A 1 91 ? 13.205 -17.881 -17.139 1.00 90.81 91 GLU A O 1
ATOM 746 N N . GLY A 1 92 ? 11.716 -16.547 -18.152 1.00 87.50 92 GLY A N 1
ATOM 747 C CA . GLY A 1 92 ? 10.534 -17.162 -17.552 1.00 87.50 92 GLY A CA 1
ATOM 748 C C . GLY A 1 92 ? 10.198 -16.653 -16.150 1.00 87.50 92 GLY A C 1
ATOM 749 O O . GLY A 1 92 ? 9.521 -17.362 -15.408 1.00 87.50 92 GLY A O 1
ATOM 750 N N . ILE A 1 93 ? 10.643 -15.444 -15.777 1.00 86.00 93 ILE A N 1
ATOM 751 C CA . ILE A 1 93 ? 10.176 -14.791 -14.547 1.00 86.00 93 ILE A CA 1
ATOM 752 C C . ILE A 1 93 ? 8.665 -14.559 -14.638 1.00 86.00 93 ILE A C 1
ATOM 754 O O . ILE A 1 93 ? 8.177 -13.952 -15.596 1.00 86.00 93 ILE A O 1
ATOM 758 N N . CYS A 1 94 ? 7.938 -15.036 -13.627 1.00 83.06 94 CYS A N 1
ATOM 759 C CA . CYS A 1 94 ? 6.484 -14.915 -13.567 1.00 83.06 94 CYS A CA 1
ATOM 760 C C . CYS A 1 94 ? 6.070 -13.553 -13.019 1.00 83.06 94 CYS A C 1
ATOM 762 O O . CYS A 1 94 ? 5.318 -12.843 -13.680 1.00 83.06 94 CYS A O 1
ATOM 764 N N . THR A 1 95 ? 6.624 -13.170 -11.867 1.00 88.31 95 THR A N 1
ATOM 765 C CA . THR A 1 95 ? 6.238 -11.953 -11.151 1.00 88.31 95 THR A CA 1
ATOM 766 C C . THR A 1 95 ? 7.464 -11.082 -10.903 1.00 88.31 95 THR A C 1
ATOM 768 O O . THR A 1 95 ? 8.461 -11.508 -10.308 1.00 88.31 95 THR A O 1
ATOM 771 N N . TYR A 1 96 ? 7.400 -9.830 -11.355 1.00 92.75 96 TYR A N 1
ATOM 772 C CA . TYR A 1 96 ? 8.434 -8.843 -11.058 1.00 92.75 96 TYR A CA 1
ATOM 773 C C . TYR A 1 96 ? 8.118 -8.096 -9.765 1.00 92.75 96 TYR A C 1
ATOM 775 O O . TYR A 1 96 ? 7.093 -7.424 -9.651 1.00 92.75 96 TYR A O 1
ATOM 783 N N . MET A 1 97 ? 9.033 -8.177 -8.801 1.00 92.38 97 MET A N 1
ATOM 784 C CA . MET A 1 97 ? 8.885 -7.545 -7.496 1.00 92.38 97 MET A CA 1
ATOM 785 C C . MET A 1 97 ? 9.906 -6.420 -7.317 1.00 92.38 97 MET A C 1
ATOM 787 O O . MET A 1 97 ? 11.115 -6.642 -7.410 1.00 92.38 97 MET A O 1
ATOM 791 N N . LEU A 1 98 ? 9.424 -5.226 -6.973 1.00 93.75 98 LEU A N 1
ATOM 792 C CA . LEU A 1 98 ? 10.265 -4.075 -6.633 1.00 93.75 98 LEU A CA 1
ATOM 793 C C . LEU A 1 98 ? 9.709 -3.358 -5.406 1.00 93.75 98 LEU A C 1
ATOM 795 O O . LEU A 1 98 ? 8.532 -3.013 -5.358 1.00 93.75 98 LEU A O 1
ATOM 799 N N . PHE A 1 99 ? 10.546 -3.093 -4.408 1.00 94.00 99 PHE A N 1
ATOM 800 C CA . PHE A 1 99 ? 10.127 -2.262 -3.283 1.00 94.00 99 PHE A CA 1
ATOM 801 C C . PHE A 1 99 ? 10.347 -0.806 -3.646 1.00 94.00 99 PHE A C 1
ATOM 803 O O . PHE A 1 99 ? 11.465 -0.409 -3.940 1.00 94.00 99 PHE A O 1
ATOM 810 N N . GLN A 1 100 ? 9.283 -0.009 -3.579 1.00 95.38 100 GLN A N 1
ATOM 811 C CA . GLN A 1 100 ? 9.408 1.440 -3.695 1.00 95.38 100 GLN A CA 1
ATOM 812 C C . GLN A 1 100 ? 10.150 2.032 -2.485 1.00 95.38 100 GLN A C 1
ATOM 814 O O . GLN A 1 100 ? 10.678 3.138 -2.563 1.00 95.38 100 GLN A O 1
ATOM 819 N N . GLU A 1 101 ? 10.178 1.298 -1.368 1.00 94.38 101 GLU A N 1
ATOM 820 C CA . GLU A 1 101 ? 10.713 1.685 -0.059 1.00 94.38 101 GLU A CA 1
ATOM 821 C C . GLU A 1 101 ? 9.906 2.805 0.600 1.00 94.38 101 GLU A C 1
ATOM 823 O O . GLU A 1 101 ? 9.310 2.598 1.655 1.00 94.38 101 GLU A O 1
ATOM 828 N N . THR A 1 102 ? 9.821 3.967 -0.041 1.00 96.38 102 THR A N 1
ATOM 829 C CA . THR A 1 102 ? 9.008 5.107 0.386 1.00 96.38 102 THR A CA 1
ATOM 830 C C . THR A 1 102 ? 8.525 5.899 -0.829 1.00 96.38 102 THR A C 1
ATOM 832 O O . THR A 1 102 ? 9.278 6.175 -1.767 1.00 96.38 102 THR A O 1
ATOM 835 N N . TYR A 1 103 ? 7.249 6.271 -0.818 1.00 97.69 103 TYR A N 1
ATOM 836 C CA . TYR A 1 103 ? 6.638 7.170 -1.796 1.00 97.69 103 TYR A CA 1
ATOM 837 C C . TYR A 1 103 ? 6.818 8.649 -1.432 1.00 97.69 103 TYR A C 1
ATOM 839 O O . TYR A 1 103 ? 6.435 9.530 -2.200 1.00 97.69 103 TYR A O 1
ATOM 847 N N . HIS A 1 104 ? 7.337 8.953 -0.244 1.00 96.75 104 HIS A N 1
ATOM 848 C CA . HIS A 1 104 ? 7.571 10.330 0.168 1.00 96.75 104 HIS A CA 1
ATOM 849 C C . HIS A 1 104 ? 8.893 10.817 -0.431 1.00 96.75 104 HIS A C 1
ATOM 851 O O . HIS A 1 104 ? 9.967 10.384 -0.002 1.00 96.75 104 HIS A O 1
ATOM 857 N N . LEU A 1 105 ? 8.824 11.713 -1.419 1.00 94.50 105 LEU A N 1
ATOM 858 C CA . LEU A 1 105 ? 9.965 12.106 -2.257 1.00 94.50 105 LEU A CA 1
ATOM 859 C C . LEU A 1 105 ? 11.156 12.579 -1.417 1.00 94.50 105 LEU A C 1
ATOM 861 O O . LEU A 1 105 ? 12.286 12.136 -1.608 1.00 94.50 105 LEU A O 1
ATOM 865 N N . GLU A 1 106 ? 10.908 13.445 -0.442 1.00 93.81 106 GLU A N 1
ATOM 866 C CA . GLU A 1 106 ? 11.938 14.033 0.406 1.00 93.81 106 GLU A CA 1
ATOM 867 C C . GLU A 1 106 ? 12.565 12.989 1.340 1.00 93.81 106 GLU A C 1
ATOM 869 O O . GLU A 1 106 ? 13.718 13.122 1.744 1.00 93.81 106 GLU A O 1
ATOM 874 N N . THR A 1 107 ? 11.834 11.935 1.712 1.00 93.56 107 THR A N 1
ATOM 875 C CA . THR A 1 107 ? 12.412 10.812 2.469 1.00 93.56 107 THR A CA 1
ATOM 876 C C . THR A 1 107 ? 13.199 9.896 1.551 1.00 93.56 107 THR A C 1
ATOM 878 O O . THR A 1 107 ? 14.290 9.467 1.925 1.00 93.56 107 THR A O 1
ATOM 881 N N . TYR A 1 108 ? 12.698 9.645 0.344 1.00 94.00 108 TYR A N 1
ATOM 882 C CA . TYR A 1 108 ? 13.396 8.839 -0.644 1.00 94.00 108 TYR A CA 1
ATOM 883 C C . TYR A 1 108 ? 14.759 9.450 -0.979 1.00 94.00 108 TYR A C 1
ATOM 885 O O . TYR A 1 108 ? 15.778 8.796 -0.799 1.00 94.00 108 TYR A O 1
ATOM 893 N N . LEU A 1 109 ? 14.806 10.737 -1.339 1.00 92.06 109 LEU A N 1
ATOM 894 C CA . LEU A 1 109 ? 16.045 11.443 -1.699 1.00 92.06 109 LEU A CA 1
ATOM 895 C C . LEU A 1 109 ? 17.048 11.589 -0.540 1.00 92.06 109 LEU A C 1
ATOM 897 O O . LEU A 1 109 ? 18.226 11.846 -0.774 1.00 92.06 109 LEU A O 1
ATOM 901 N N . ARG A 1 110 ? 16.604 11.447 0.716 1.00 89.56 110 ARG A N 1
ATOM 902 C CA . ARG A 1 110 ? 17.505 11.424 1.882 1.00 89.56 110 ARG A CA 1
ATOM 903 C C . ARG A 1 110 ? 18.227 10.085 2.041 1.00 89.56 110 ARG A C 1
ATOM 905 O O . ARG A 1 110 ? 19.352 10.067 2.532 1.00 89.56 110 ARG A O 1
ATOM 912 N N . ASN A 1 111 ? 17.585 8.984 1.650 1.00 85.44 111 ASN A N 1
ATOM 913 C CA . ASN A 1 111 ? 18.095 7.623 1.844 1.00 85.44 111 ASN A CA 1
ATOM 914 C C . ASN A 1 111 ? 18.704 7.026 0.560 1.00 85.44 111 ASN A C 1
ATOM 916 O O . ASN A 1 111 ? 19.664 6.258 0.624 1.00 85.44 111 ASN A O 1
ATOM 920 N N . TYR A 1 112 ? 18.173 7.423 -0.594 1.00 87.44 112 TYR A N 1
ATOM 921 C CA . TYR A 1 112 ? 18.457 6.908 -1.933 1.00 87.44 112 TYR A CA 1
ATOM 922 C C . TYR A 1 112 ? 18.833 8.068 -2.882 1.00 87.44 112 TYR A C 1
ATOM 924 O O . TYR A 1 112 ? 19.005 9.202 -2.441 1.00 87.44 112 TYR A O 1
ATOM 932 N N . GLY A 1 113 ? 19.015 7.810 -4.183 1.00 73.88 113 GLY A N 1
ATOM 933 C CA . GLY A 1 113 ? 19.375 8.853 -5.164 1.00 73.88 113 GLY A CA 1
ATOM 934 C C . GLY A 1 113 ? 20.870 9.008 -5.445 1.00 73.88 113 GLY A C 1
ATOM 935 O O . GLY A 1 113 ? 21.289 9.995 -6.044 1.00 73.88 113 GLY A O 1
ATOM 936 N N . LYS A 1 114 ? 21.698 8.041 -5.031 1.00 78.62 114 LYS A N 1
ATOM 937 C CA . LYS A 1 114 ? 23.148 8.041 -5.312 1.00 78.62 114 LYS A CA 1
ATOM 938 C C . LYS A 1 114 ? 23.502 7.428 -6.673 1.00 78.62 114 LYS A C 1
ATOM 940 O O . LYS A 1 114 ? 24.668 7.447 -7.061 1.00 78.62 114 LYS A O 1
ATOM 945 N N . SER A 1 115 ? 22.520 6.879 -7.384 1.00 76.06 115 SER A N 1
ATOM 946 C CA . SER A 1 115 ? 22.681 6.233 -8.685 1.00 76.06 115 SER A CA 1
ATOM 947 C C . SER A 1 115 ? 21.462 6.496 -9.578 1.00 76.06 115 SER A C 1
ATOM 949 O O . SER A 1 115 ? 20.412 6.903 -9.090 1.00 76.06 115 SER A O 1
ATOM 951 N N . ILE A 1 116 ? 21.588 6.240 -10.885 1.00 71.69 116 ILE A N 1
ATOM 952 C CA . ILE A 1 116 ? 20.478 6.385 -11.847 1.00 71.69 116 ILE A CA 1
ATOM 953 C C . ILE A 1 116 ? 19.334 5.411 -11.525 1.00 71.69 116 ILE A C 1
ATOM 955 O O . ILE A 1 116 ? 18.168 5.762 -11.669 1.00 71.69 116 ILE A O 1
ATOM 959 N N . THR A 1 117 ? 19.652 4.198 -11.062 1.00 70.62 117 THR A N 1
ATOM 960 C CA . THR A 1 117 ? 18.645 3.193 -10.672 1.00 70.62 117 THR A CA 1
ATOM 961 C C . THR A 1 117 ? 17.910 3.557 -9.382 1.00 70.62 117 THR A C 1
ATOM 963 O O . THR A 1 117 ? 16.827 3.030 -9.123 1.00 70.62 117 THR A O 1
ATOM 966 N N . ASP A 1 118 ? 18.476 4.492 -8.618 1.00 76.88 118 ASP A N 1
ATOM 967 C CA . ASP A 1 118 ? 17.900 5.051 -7.399 1.00 76.88 118 ASP A CA 1
ATOM 968 C C . ASP A 1 118 ? 17.386 6.482 -7.615 1.00 76.88 118 ASP A C 1
ATOM 970 O O . ASP A 1 118 ? 17.144 7.190 -6.642 1.00 76.88 118 ASP A O 1
ATOM 974 N N . ASP A 1 119 ? 17.248 6.956 -8.858 1.00 91.38 119 ASP A N 1
ATOM 975 C CA . ASP A 1 119 ? 16.486 8.177 -9.120 1.00 91.38 119 ASP A CA 1
ATOM 976 C C . ASP A 1 119 ? 15.005 7.903 -8.844 1.00 91.38 119 ASP A C 1
ATOM 978 O O . ASP A 1 119 ? 14.443 6.931 -9.347 1.00 91.38 119 ASP A O 1
ATOM 982 N N . TYR A 1 120 ? 14.356 8.768 -8.064 1.00 93.50 120 TYR A N 1
ATOM 983 C CA . TYR A 1 120 ? 12.980 8.545 -7.616 1.00 93.50 120 TYR A CA 1
ATOM 984 C C . TYR A 1 120 ? 11.997 8.322 -8.774 1.00 93.50 120 TYR A C 1
ATOM 986 O O . TYR A 1 120 ? 11.158 7.423 -8.718 1.00 93.50 120 TYR A O 1
ATOM 994 N N . TYR A 1 121 ? 12.104 9.123 -9.838 1.00 93.50 121 TYR A N 1
ATOM 995 C CA . TYR A 1 121 ? 11.194 9.050 -10.978 1.00 93.50 121 TYR A CA 1
ATOM 996 C C . TYR A 1 121 ? 11.492 7.832 -11.847 1.00 93.50 121 TYR A C 1
ATOM 998 O O . TYR A 1 121 ? 10.566 7.172 -12.323 1.00 93.50 121 TYR A O 1
ATOM 1006 N N . TYR A 1 122 ? 12.770 7.495 -12.022 1.00 94.19 122 TYR A N 1
ATOM 1007 C CA . TYR A 1 122 ? 13.170 6.266 -12.696 1.00 94.19 122 TYR A CA 1
ATOM 1008 C C . TYR A 1 122 ? 12.691 5.021 -11.940 1.00 94.19 122 TYR A C 1
ATOM 1010 O O . TYR A 1 122 ? 12.218 4.065 -12.561 1.00 94.19 122 TYR A O 1
ATOM 1018 N N . HIS A 1 123 ? 12.779 5.046 -10.612 1.00 95.06 123 HIS A N 1
ATOM 1019 C CA . HIS A 1 123 ? 12.425 3.936 -9.742 1.00 95.06 123 HIS A CA 1
ATOM 1020 C C . HIS A 1 123 ? 10.913 3.708 -9.687 1.00 95.06 123 HIS A C 1
ATOM 1022 O O . HIS A 1 123 ? 10.449 2.605 -9.958 1.00 95.06 123 HIS A O 1
ATOM 1028 N N . ILE A 1 124 ? 10.125 4.761 -9.447 1.00 95.12 124 ILE A N 1
ATOM 1029 C CA . ILE A 1 124 ? 8.667 4.627 -9.325 1.00 95.12 124 ILE A CA 1
ATOM 1030 C C . ILE A 1 124 ? 7.995 4.230 -10.648 1.00 95.12 124 ILE A C 1
ATOM 1032 O O . ILE A 1 124 ? 6.985 3.537 -10.640 1.00 95.12 124 ILE A O 1
ATOM 1036 N N . THR A 1 125 ? 8.574 4.610 -11.793 1.00 96.19 125 THR A N 1
ATOM 1037 C CA . THR A 1 125 ? 8.082 4.219 -13.131 1.00 96.19 125 THR A CA 1
ATOM 1038 C C . THR A 1 125 ? 8.665 2.895 -13.637 1.00 96.19 125 THR A C 1
ATOM 1040 O O . THR A 1 125 ? 8.499 2.542 -14.805 1.00 96.19 125 THR A O 1
ATOM 1043 N N . ALA A 1 126 ? 9.371 2.141 -12.790 1.00 96.12 126 ALA A N 1
ATOM 1044 C CA . ALA A 1 126 ? 9.907 0.831 -13.151 1.00 96.12 126 ALA A CA 1
ATOM 1045 C C . ALA A 1 126 ? 8.810 -0.178 -13.509 1.00 96.12 126 ALA A C 1
ATOM 1047 O O . ALA A 1 126 ? 8.990 -0.952 -14.446 1.00 96.12 126 ALA A O 1
ATOM 1048 N N . PHE A 1 127 ? 7.665 -0.129 -12.823 1.00 96.50 127 PHE A N 1
ATOM 1049 C CA . PHE A 1 127 ? 6.529 -1.010 -13.104 1.00 96.50 127 PHE A CA 1
ATOM 1050 C C . PHE A 1 127 ? 5.939 -0.763 -14.489 1.00 96.50 127 PHE A C 1
ATOM 1052 O O . PHE A 1 127 ? 5.703 -1.721 -15.215 1.00 96.50 127 PHE A O 1
ATOM 1059 N N . ASP A 1 128 ? 5.796 0.503 -14.900 1.00 97.19 128 ASP A N 1
ATOM 1060 C CA . ASP A 1 128 ? 5.408 0.843 -16.270 1.00 97.19 128 ASP A CA 1
ATOM 1061 C C . ASP A 1 128 ? 6.346 0.183 -17.290 1.00 97.19 128 ASP A C 1
ATOM 1063 O O . ASP A 1 128 ? 5.890 -0.504 -18.199 1.00 97.19 128 ASP A O 1
ATOM 1067 N N . ARG A 1 129 ? 7.666 0.324 -17.102 1.00 96.81 129 ARG A N 1
ATOM 1068 C CA . ARG A 1 129 ? 8.661 -0.267 -18.012 1.00 96.81 129 ARG A CA 1
ATOM 1069 C C . ARG A 1 129 ? 8.641 -1.794 -18.010 1.00 96.81 129 ARG A C 1
ATOM 1071 O O . ARG A 1 129 ? 8.879 -2.387 -19.058 1.00 96.81 129 ARG A O 1
ATOM 1078 N N . ALA A 1 130 ? 8.405 -2.415 -16.857 1.00 96.06 130 ALA A N 1
ATOM 1079 C CA . ALA A 1 130 ? 8.316 -3.865 -16.724 1.00 96.06 130 ALA A CA 1
ATOM 1080 C C . ALA A 1 130 ? 7.090 -4.413 -17.471 1.00 96.06 130 ALA A C 1
ATOM 1082 O O . ALA A 1 130 ? 7.224 -5.334 -18.279 1.00 96.06 130 ALA A O 1
ATOM 1083 N N . ILE A 1 131 ? 5.923 -3.793 -17.280 1.00 96.50 131 ILE A N 1
ATOM 1084 C CA . ILE A 1 131 ? 4.677 -4.192 -17.947 1.00 96.50 131 ILE A CA 1
ATOM 1085 C C . ILE A 1 131 ? 4.775 -3.959 -19.457 1.00 96.50 131 ILE A C 1
ATOM 1087 O O . ILE A 1 131 ? 4.464 -4.853 -20.242 1.00 96.50 131 ILE A O 1
ATOM 1091 N N . GLU A 1 132 ? 5.296 -2.807 -19.888 1.00 96.31 132 GLU A N 1
ATOM 1092 C CA . GLU A 1 132 ? 5.539 -2.505 -21.307 1.00 96.31 132 GLU A CA 1
ATOM 1093 C C . GLU A 1 132 ? 6.561 -3.467 -21.958 1.00 96.31 132 GLU A C 1
ATOM 1095 O O . GLU A 1 132 ? 6.570 -3.630 -23.180 1.00 96.31 132 GLU A O 1
ATOM 1100 N N . ALA A 1 133 ? 7.405 -4.135 -21.162 1.00 96.19 133 ALA A N 1
ATOM 1101 C CA . ALA A 1 133 ? 8.325 -5.184 -21.609 1.00 96.19 133 ALA A CA 1
ATOM 1102 C C . ALA A 1 133 ? 7.707 -6.599 -21.637 1.00 96.19 133 ALA A C 1
ATOM 1104 O O . ALA A 1 133 ? 8.383 -7.536 -22.062 1.00 96.19 133 ALA A O 1
ATOM 1105 N N . GLY A 1 134 ? 6.445 -6.768 -21.223 1.00 94.31 134 GLY A N 1
ATOM 1106 C CA . GLY A 1 134 ? 5.721 -8.046 -21.243 1.00 94.31 134 GLY A CA 1
ATOM 1107 C C . GLY A 1 134 ? 5.698 -8.811 -19.913 1.00 94.31 134 GLY A C 1
ATOM 1108 O O . GLY A 1 134 ? 5.265 -9.969 -19.882 1.00 94.31 134 GLY A O 1
ATOM 1109 N N . LEU A 1 135 ? 6.157 -8.200 -18.814 1.00 93.12 135 LEU A N 1
ATOM 1110 C CA . LEU A 1 135 ? 5.958 -8.730 -17.461 1.00 93.12 135 LEU A CA 1
ATOM 1111 C C . LEU A 1 135 ? 4.544 -8.356 -16.996 1.00 93.12 135 LEU A C 1
ATOM 1113 O O . LEU A 1 135 ? 4.300 -7.255 -16.514 1.00 93.12 135 LEU A O 1
ATOM 1117 N N . GLU A 1 136 ? 3.604 -9.272 -17.205 1.00 89.44 136 GLU A N 1
ATOM 1118 C CA . GLU A 1 136 ? 2.164 -9.067 -16.972 1.00 89.44 136 GLU A CA 1
ATOM 1119 C C . GLU A 1 136 ? 1.753 -9.232 -15.503 1.00 89.44 136 GLU A C 1
ATOM 1121 O O . GLU A 1 136 ? 0.598 -8.990 -15.162 1.00 89.44 136 GLU A O 1
ATOM 1126 N N . ASP A 1 137 ? 2.691 -9.626 -14.642 1.00 92.50 137 ASP A N 1
ATOM 1127 C CA . ASP A 1 137 ? 2.486 -9.714 -13.207 1.00 92.50 137 ASP A CA 1
ATOM 1128 C C . ASP A 1 137 ? 3.583 -8.951 -12.453 1.00 92.50 137 ASP A C 1
ATOM 1130 O O . ASP A 1 137 ? 4.787 -9.168 -12.642 1.00 92.50 137 ASP A O 1
ATOM 1134 N N . VAL A 1 138 ? 3.154 -8.018 -11.605 1.00 94.38 138 VAL A N 1
ATOM 1135 C CA . VAL A 1 138 ? 4.028 -7.141 -10.831 1.00 94.38 138 VAL A CA 1
ATOM 1136 C C . VAL A 1 138 ? 3.550 -7.034 -9.393 1.00 94.38 138 VAL A C 1
ATOM 1138 O O . VAL A 1 138 ? 2.354 -6.953 -9.114 1.00 94.38 138 VAL A O 1
ATOM 1141 N N . GLY A 1 139 ? 4.494 -6.936 -8.467 1.00 94.38 139 GLY A N 1
ATOM 1142 C CA . GLY A 1 139 ? 4.196 -6.625 -7.079 1.00 94.38 139 GLY A CA 1
ATOM 1143 C C . GLY A 1 139 ? 5.192 -5.650 -6.473 1.00 94.38 139 GLY A C 1
ATOM 1144 O O . GLY A 1 139 ? 6.279 -5.392 -6.995 1.00 94.38 139 GLY A O 1
ATOM 1145 N N . THR A 1 140 ? 4.784 -5.057 -5.360 1.00 95.81 140 THR A N 1
ATOM 1146 C CA . THR A 1 140 ? 5.482 -3.932 -4.748 1.00 95.81 140 THR A CA 1
ATOM 1147 C C . THR A 1 140 ? 5.699 -4.123 -3.253 1.00 95.81 140 THR A C 1
ATOM 1149 O O . THR A 1 140 ? 5.208 -5.068 -2.630 1.00 95.81 140 THR A O 1
ATOM 1152 N N . GLY A 1 141 ? 6.463 -3.215 -2.659 1.00 94.69 141 GLY A N 1
ATOM 1153 C CA . GLY A 1 141 ? 6.647 -3.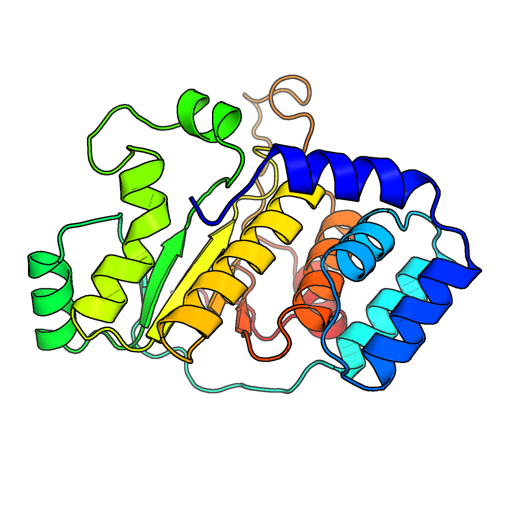158 -1.221 1.00 94.69 141 GLY A CA 1
ATOM 1154 C C . GLY A 1 141 ? 6.969 -1.761 -0.715 1.00 94.69 141 GLY A C 1
ATOM 1155 O O . GLY A 1 141 ? 7.545 -0.938 -1.428 1.00 94.69 141 GLY A O 1
ATO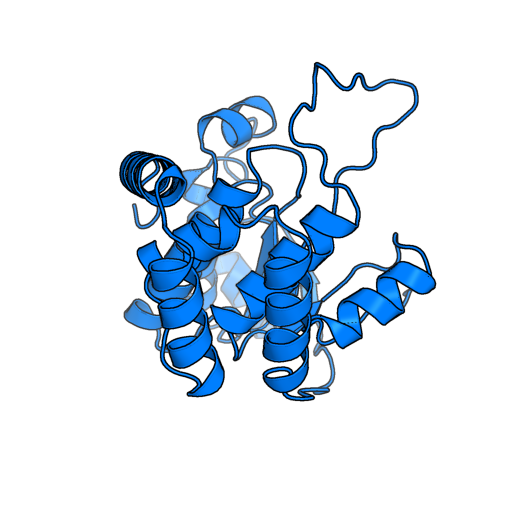M 1156 N N . VAL A 1 142 ? 6.586 -1.518 0.536 1.00 95.75 142 VAL A N 1
ATOM 1157 C CA . VAL A 1 142 ? 6.786 -0.255 1.253 1.00 95.75 142 VAL A CA 1
ATOM 1158 C C . VAL A 1 142 ? 7.468 -0.544 2.585 1.00 95.75 142 VAL A C 1
ATOM 1160 O O . VAL A 1 142 ? 6.944 -1.309 3.398 1.00 95.75 142 VAL A O 1
ATOM 1163 N N . LEU A 1 143 ? 8.608 0.099 2.839 1.00 94.94 143 LEU A N 1
ATOM 1164 C CA . LEU A 1 143 ? 9.327 -0.005 4.103 1.00 94.94 143 LEU A CA 1
ATOM 1165 C C . LEU A 1 143 ? 8.721 0.945 5.138 1.00 94.94 143 LEU A C 1
ATOM 1167 O O . LEU A 1 143 ? 9.052 2.129 5.245 1.00 94.94 143 LEU A O 1
ATOM 1171 N N . LEU A 1 144 ? 7.817 0.393 5.942 1.00 95.44 144 LEU A N 1
ATOM 1172 C CA . LEU A 1 144 ? 7.135 1.117 7.003 1.00 95.44 144 LEU A CA 1
ATOM 1173 C C . LEU A 1 144 ? 8.129 1.566 8.078 1.00 95.44 144 LEU A C 1
ATOM 1175 O O . LEU A 1 144 ? 8.849 0.749 8.653 1.00 95.44 144 LEU A O 1
ATOM 1179 N N . GLY A 1 145 ? 8.134 2.863 8.381 1.00 93.81 145 GLY A N 1
ATOM 1180 C CA . GLY A 1 145 ? 9.053 3.474 9.345 1.00 93.81 145 GLY A CA 1
ATOM 1181 C C . GLY A 1 145 ? 9.928 4.582 8.765 1.00 93.81 145 GLY A C 1
ATOM 1182 O O . GLY A 1 145 ? 10.383 5.435 9.523 1.00 93.81 145 GLY A O 1
ATOM 1183 N N . LEU A 1 146 ? 10.125 4.615 7.440 1.00 93.88 146 LEU A N 1
ATOM 1184 C CA . LEU A 1 146 ? 10.908 5.668 6.781 1.00 93.88 146 LEU A CA 1
ATOM 1185 C C . LEU A 1 146 ? 10.164 7.012 6.739 1.00 93.88 146 LEU A C 1
ATOM 1187 O O . LEU A 1 146 ? 10.724 8.055 7.076 1.00 93.88 146 LEU A O 1
ATOM 1191 N N . ALA A 1 147 ? 8.892 6.997 6.344 1.00 95.62 147 ALA A N 1
ATOM 1192 C CA . ALA A 1 147 ? 8.024 8.172 6.304 1.00 95.62 147 ALA A CA 1
ATOM 1193 C C . ALA A 1 147 ? 6.679 7.884 6.984 1.00 95.62 147 ALA A C 1
ATOM 1195 O O . ALA A 1 147 ? 6.463 6.799 7.526 1.00 95.62 147 ALA A O 1
ATOM 1196 N N . ASN A 1 148 ? 5.780 8.872 6.984 1.00 97.00 148 ASN A N 1
ATOM 1197 C CA . ASN A 1 148 ? 4.460 8.743 7.594 1.00 97.00 148 ASN A CA 1
ATOM 1198 C C . ASN A 1 148 ? 3.695 7.559 6.965 1.00 97.00 148 ASN A C 1
ATOM 1200 O O . ASN A 1 148 ? 3.343 7.631 5.787 1.00 97.00 148 ASN A O 1
ATOM 1204 N N . PRO A 1 149 ? 3.352 6.506 7.726 1.00 97.56 149 PRO A N 1
ATOM 1205 C CA . PRO A 1 149 ? 2.729 5.312 7.160 1.00 97.56 149 PRO A CA 1
ATOM 1206 C C . PRO A 1 149 ? 1.355 5.583 6.531 1.00 97.56 149 PRO A C 1
ATOM 1208 O O . PRO A 1 149 ? 0.960 4.892 5.597 1.00 97.56 149 PRO A O 1
ATOM 1211 N N . LYS A 1 150 ? 0.626 6.606 7.001 1.00 98.25 150 LYS A N 1
ATOM 1212 C CA . LYS A 1 150 ? -0.671 6.992 6.423 1.00 98.25 150 LYS A CA 1
ATOM 1213 C C . LYS A 1 150 ? -0.496 7.562 5.009 1.00 98.25 150 LYS A C 1
ATOM 1215 O O . LYS A 1 150 ? -1.317 7.303 4.135 1.00 98.25 150 LYS A O 1
ATOM 1220 N N . PHE A 1 151 ? 0.591 8.304 4.783 1.00 98.50 151 PHE A N 1
ATOM 1221 C CA . PHE A 1 151 ? 0.955 8.815 3.461 1.00 98.50 151 PHE A CA 1
ATOM 1222 C C . PHE A 1 151 ? 1.285 7.661 2.513 1.00 98.50 151 PHE A C 1
ATOM 1224 O O . PHE A 1 151 ? 0.761 7.605 1.403 1.00 98.50 151 PHE A O 1
ATOM 1231 N N . GLU A 1 152 ? 2.100 6.716 2.981 1.00 98.50 152 GLU A N 1
ATOM 1232 C CA . GLU A 1 152 ? 2.556 5.587 2.171 1.00 98.50 152 GLU A CA 1
ATOM 1233 C C . GLU A 1 152 ? 1.401 4.721 1.653 1.00 98.50 152 GLU A C 1
ATOM 1235 O O . GLU A 1 152 ? 1.397 4.333 0.489 1.00 98.50 152 GLU A O 1
ATOM 1240 N N . VAL A 1 153 ? 0.384 4.457 2.482 1.00 98.31 153 VAL A N 1
ATOM 1241 C CA . VAL A 1 153 ? -0.794 3.667 2.077 1.00 98.31 153 VAL A CA 1
ATOM 1242 C C . VAL A 1 153 ? -1.609 4.374 0.990 1.00 98.31 153 VAL A C 1
ATOM 1244 O O . VAL A 1 153 ? -2.039 3.741 0.023 1.00 98.31 153 VAL A O 1
ATOM 1247 N N . LEU A 1 154 ? -1.810 5.690 1.111 1.00 98.56 154 LEU A N 1
ATOM 1248 C CA . LEU A 1 154 ? -2.515 6.463 0.085 1.00 98.56 154 LEU A CA 1
ATOM 1249 C C . LEU A 1 154 ? -1.718 6.515 -1.219 1.00 98.56 154 LEU A C 1
ATOM 1251 O O . LEU A 1 154 ? -2.294 6.306 -2.285 1.00 98.56 154 LEU A O 1
ATOM 1255 N N . ALA A 1 155 ? -0.406 6.734 -1.139 1.00 98.56 155 ALA A N 1
ATOM 1256 C CA . ALA A 1 155 ? 0.460 6.745 -2.311 1.00 98.56 155 ALA A CA 1
ATOM 1257 C C . ALA A 1 155 ? 0.498 5.378 -3.011 1.00 98.56 155 ALA A C 1
ATOM 1259 O O . ALA A 1 155 ? 0.341 5.310 -4.227 1.00 98.56 155 ALA A O 1
ATOM 1260 N N . LEU A 1 156 ? 0.609 4.284 -2.255 1.00 98.50 156 LEU A N 1
ATOM 1261 C CA . LEU A 1 156 ? 0.510 2.922 -2.780 1.00 98.50 156 LEU A CA 1
ATOM 1262 C C . LEU A 1 156 ? -0.823 2.688 -3.502 1.00 98.50 156 LEU A C 1
ATOM 1264 O O . LEU A 1 156 ? -0.840 2.129 -4.596 1.00 98.50 156 LEU A O 1
ATOM 1268 N N . THR A 1 157 ? -1.935 3.149 -2.922 1.00 98.19 157 THR A N 1
ATOM 1269 C CA . THR A 1 157 ? -3.258 3.027 -3.554 1.00 98.19 157 THR A CA 1
ATOM 1270 C C . THR A 1 157 ? -3.324 3.832 -4.857 1.00 98.19 157 THR A C 1
ATOM 1272 O O . THR A 1 157 ? -3.829 3.328 -5.857 1.00 98.19 157 THR A O 1
ATOM 1275 N N . MET A 1 158 ? -2.766 5.050 -4.881 1.00 98.38 158 MET A N 1
ATOM 1276 C CA . MET A 1 158 ? -2.660 5.866 -6.101 1.00 98.38 158 MET A CA 1
ATOM 1277 C C . MET A 1 158 ? -1.792 5.204 -7.172 1.00 98.38 158 MET A C 1
ATOM 1279 O O . MET A 1 158 ? -2.110 5.274 -8.358 1.00 98.38 158 MET A O 1
ATOM 1283 N N . HIS A 1 159 ? -0.709 4.539 -6.770 1.00 98.38 159 HIS A N 1
ATOM 1284 C CA . HIS A 1 159 ? 0.137 3.797 -7.693 1.00 98.38 159 HIS A CA 1
ATOM 1285 C C . HIS A 1 159 ? -0.607 2.599 -8.284 1.00 98.38 159 HIS A C 1
ATOM 1287 O O . HIS A 1 159 ? -0.606 2.422 -9.499 1.00 98.38 159 HIS A O 1
ATOM 1293 N N . ASN A 1 160 ? -1.298 1.819 -7.450 1.00 97.94 160 ASN A N 1
ATOM 1294 C CA . ASN A 1 160 ? -2.106 0.706 -7.933 1.00 97.94 160 ASN A CA 1
ATOM 1295 C C . ASN A 1 160 ? -3.177 1.186 -8.923 1.00 97.94 160 ASN A C 1
ATOM 1297 O O . ASN A 1 160 ? -3.310 0.612 -9.996 1.00 97.94 160 ASN A O 1
ATOM 1301 N N . GLU A 1 161 ? -3.887 2.277 -8.612 1.00 97.50 161 GLU A N 1
ATOM 1302 C CA . GLU A 1 161 ? -4.889 2.848 -9.521 1.00 97.50 161 GLU A CA 1
ATOM 1303 C C . GLU A 1 161 ? -4.277 3.336 -10.850 1.00 97.50 161 GLU A C 1
ATOM 1305 O O . GLU A 1 161 ? -4.911 3.213 -11.897 1.00 97.50 161 GLU A O 1
ATOM 1310 N N . HIS A 1 162 ? -3.046 3.861 -10.850 1.00 97.94 162 HIS A N 1
ATOM 1311 C CA . HIS A 1 162 ? -2.330 4.193 -12.091 1.00 97.94 162 HIS A CA 1
ATOM 1312 C C . HIS A 1 162 ? -2.097 2.954 -12.960 1.00 97.94 162 HIS A C 1
ATOM 1314 O O . HIS A 1 162 ? -2.407 2.983 -14.153 1.00 97.94 162 HIS A O 1
ATOM 1320 N N . ILE A 1 163 ? -1.605 1.863 -12.365 1.00 97.62 163 ILE A N 1
ATOM 1321 C CA . ILE A 1 163 ? -1.358 0.608 -13.084 1.00 97.62 163 ILE A CA 1
ATOM 1322 C C . ILE A 1 163 ? -2.681 0.011 -13.598 1.00 97.62 163 ILE A C 1
ATOM 1324 O O . ILE A 1 163 ? -2.772 -0.327 -14.780 1.00 97.62 163 ILE A O 1
ATOM 1328 N N . GLU A 1 164 ? -3.736 0.002 -12.776 1.00 96.44 164 GLU A N 1
ATOM 1329 C CA . GLU A 1 164 ? -5.074 -0.475 -13.163 1.00 96.44 164 GLU A CA 1
ATOM 1330 C C . GLU A 1 164 ? -5.640 0.311 -14.342 1.00 96.44 164 GLU A C 1
ATOM 1332 O O . GLU A 1 164 ? -6.095 -0.275 -15.324 1.00 96.44 164 GLU A O 1
ATOM 1337 N N . ASN A 1 165 ? -5.577 1.641 -14.284 1.00 97.19 165 ASN A N 1
ATOM 1338 C CA . ASN A 1 165 ? -6.126 2.491 -15.333 1.00 97.19 165 ASN A CA 1
ATOM 1339 C C . ASN A 1 165 ? -5.333 2.403 -16.644 1.00 97.19 165 ASN A C 1
ATOM 1341 O O . ASN A 1 165 ? -5.927 2.525 -17.716 1.00 97.19 165 ASN A O 1
ATOM 1345 N N . LYS A 1 166 ? -4.005 2.235 -16.578 1.00 97.62 166 LYS A N 1
ATOM 1346 C CA . LYS A 1 166 ? -3.143 2.222 -17.769 1.00 97.62 166 LYS A CA 1
ATOM 1347 C C . LYS A 1 166 ? -3.051 0.839 -18.421 1.00 97.62 166 LYS A C 1
ATOM 1349 O O . LYS A 1 166 ? -2.988 0.768 -19.646 1.00 97.62 166 LYS A O 1
ATOM 1354 N N . TYR A 1 167 ? -3.066 -0.235 -17.632 1.00 97.06 167 TYR A N 1
ATOM 1355 C CA . TYR A 1 167 ? -2.769 -1.592 -18.109 1.00 97.06 167 TYR A CA 1
ATOM 1356 C C . TYR A 1 167 ? -3.874 -2.618 -17.834 1.00 97.06 167 TYR A C 1
ATOM 1358 O O . TYR A 1 167 ? -3.799 -3.732 -18.343 1.00 97.06 167 TYR A O 1
ATOM 1366 N N . GLY A 1 168 ? -4.904 -2.273 -17.056 1.00 95.94 168 GLY A N 1
ATOM 1367 C CA . GLY A 1 168 ? -5.991 -3.196 -16.713 1.00 95.94 168 GLY A CA 1
ATOM 1368 C C . GLY A 1 168 ? -5.617 -4.267 -15.682 1.00 95.94 168 GLY A C 1
ATOM 1369 O O . GLY A 1 168 ? -6.405 -5.184 -15.461 1.00 95.94 168 GLY A O 1
ATOM 1370 N N . ILE A 1 169 ? -4.445 -4.150 -15.049 1.00 94.19 169 ILE A N 1
ATOM 1371 C CA . ILE A 1 169 ? -3.960 -5.020 -13.967 1.00 94.19 169 ILE A CA 1
ATOM 1372 C C . ILE A 1 169 ? -3.614 -4.181 -12.733 1.00 94.19 169 ILE A C 1
ATOM 1374 O O . ILE A 1 169 ? -3.367 -2.990 -12.858 1.00 94.19 169 ILE A O 1
ATOM 1378 N N . GLY A 1 170 ? -3.583 -4.785 -11.548 1.00 94.62 170 GLY A N 1
ATOM 1379 C CA . GLY A 1 170 ? -3.088 -4.149 -10.320 1.00 94.62 170 GLY A CA 1
ATOM 1380 C C . GLY A 1 170 ? -1.823 -4.837 -9.814 1.00 94.62 170 GLY A C 1
ATOM 1381 O O . GLY A 1 170 ? -1.349 -5.797 -10.419 1.00 94.62 170 GLY A O 1
ATOM 1382 N N . PHE A 1 171 ? -1.296 -4.389 -8.675 1.00 95.75 171 PHE A N 1
ATOM 1383 C CA . PHE A 1 171 ? -0.247 -5.139 -7.990 1.00 95.75 171 PHE A CA 1
ATOM 1384 C C . PHE A 1 171 ? -0.809 -6.465 -7.481 1.00 95.75 171 PHE A C 1
ATOM 1386 O O . PHE A 1 171 ? -1.731 -6.482 -6.659 1.00 95.75 171 PHE A O 1
ATOM 1393 N N . SER A 1 172 ? -0.235 -7.579 -7.925 1.00 93.25 172 SER A N 1
ATOM 1394 C CA . SER A 1 172 ? -0.619 -8.908 -7.446 1.00 93.25 172 SER A CA 1
ATOM 1395 C C . SER A 1 172 ? -0.160 -9.150 -6.022 1.00 93.25 172 SER A C 1
ATOM 1397 O O . SER A 1 172 ? -0.890 -9.750 -5.244 1.00 93.25 172 SER A O 1
ATOM 1399 N N . ASN A 1 173 ? 1.024 -8.655 -5.664 1.00 91.44 173 ASN A N 1
ATOM 1400 C CA . ASN A 1 173 ? 1.656 -8.882 -4.374 1.00 91.44 173 ASN A CA 1
ATOM 1401 C C . ASN A 1 173 ? 2.086 -7.552 -3.750 1.00 91.44 173 ASN A C 1
ATOM 1403 O O . ASN A 1 173 ? 2.677 -6.699 -4.414 1.00 91.44 173 ASN A O 1
ATOM 1407 N N . ILE A 1 174 ? 1.805 -7.372 -2.460 1.00 94.62 174 ILE A N 1
ATOM 1408 C CA . ILE A 1 174 ? 2.183 -6.177 -1.698 1.00 94.62 174 ILE A CA 1
ATOM 1409 C C . ILE A 1 174 ? 2.820 -6.602 -0.380 1.00 94.62 174 ILE A C 1
ATOM 1411 O O . ILE A 1 174 ? 2.223 -7.340 0.410 1.00 94.62 174 ILE A O 1
ATOM 1415 N N . LEU A 1 175 ? 4.028 -6.104 -0.124 1.00 93.69 175 LEU A N 1
ATOM 1416 C CA . LEU A 1 175 ? 4.765 -6.361 1.108 1.00 93.69 175 LEU A CA 1
ATOM 1417 C C . LEU A 1 175 ? 4.922 -5.090 1.941 1.00 93.69 175 LEU A C 1
ATOM 1419 O O . LEU A 1 175 ? 5.194 -4.006 1.430 1.00 93.69 175 LEU A O 1
ATOM 1423 N N . PHE A 1 176 ? 4.830 -5.255 3.257 1.00 92.81 176 PHE A N 1
ATOM 1424 C CA . PHE A 1 176 ? 5.030 -4.179 4.226 1.00 92.81 176 PHE A CA 1
ATOM 1425 C C . PHE A 1 176 ? 6.134 -4.542 5.224 1.00 92.81 176 PHE A C 1
ATOM 1427 O O . PHE A 1 176 ? 5.847 -4.787 6.400 1.00 92.81 176 PHE A O 1
ATOM 1434 N N . PRO A 1 177 ? 7.407 -4.652 4.797 1.00 92.94 177 PRO A N 1
ATOM 1435 C CA . PRO A 1 177 ? 8.495 -4.765 5.758 1.00 92.94 177 PRO A CA 1
ATOM 1436 C C . PRO A 1 177 ? 8.462 -3.569 6.718 1.00 92.94 177 PRO A C 1
ATOM 1438 O O . PRO A 1 177 ? 8.216 -2.434 6.315 1.00 92.94 177 PRO A O 1
ATOM 1441 N N . ARG A 1 178 ? 8.716 -3.824 8.002 1.00 92.38 178 ARG A N 1
ATOM 1442 C CA . ARG A 1 178 ? 8.867 -2.768 9.006 1.00 92.38 178 ARG A CA 1
ATOM 1443 C C . ARG A 1 178 ? 10.333 -2.527 9.297 1.00 92.38 178 ARG A C 1
ATOM 1445 O O . ARG A 1 178 ? 11.100 -3.475 9.485 1.00 92.38 178 ARG A O 1
ATOM 1452 N N . LEU A 1 179 ? 10.698 -1.258 9.400 1.00 90.25 179 LEU A N 1
ATOM 1453 C CA . LEU A 1 179 ? 11.972 -0.857 9.959 1.00 90.25 179 LEU A CA 1
ATOM 1454 C C . LEU A 1 179 ? 12.040 -1.322 11.419 1.00 90.25 179 LEU A C 1
ATOM 1456 O O . LEU A 1 179 ? 11.131 -1.070 12.213 1.00 90.25 179 LEU A O 1
ATOM 1460 N N . LYS A 1 180 ? 13.116 -2.024 11.771 1.00 83.56 180 LYS A N 1
ATOM 1461 C CA . LYS A 1 180 ? 13.409 -2.428 13.148 1.00 83.56 180 LYS A CA 1
ATOM 1462 C C . LYS A 1 180 ? 14.534 -1.533 13.654 1.00 83.56 180 LYS A C 1
ATOM 1464 O O . LYS A 1 180 ? 15.586 -1.461 13.024 1.00 83.56 180 LYS A O 1
ATOM 1469 N N . ILE A 1 181 ? 14.295 -0.846 14.768 1.00 78.25 181 ILE A N 1
ATOM 1470 C CA . ILE A 1 181 ? 15.316 -0.025 15.426 1.00 78.25 181 ILE A CA 1
ATOM 1471 C C . ILE A 1 181 ? 16.427 -0.962 15.915 1.00 78.25 181 ILE A C 1
ATOM 1473 O O . ILE A 1 181 ? 16.150 -1.953 16.591 1.00 78.25 181 ILE A O 1
ATOM 1477 N N . THR A 1 182 ? 17.669 -0.654 15.553 1.00 77.31 182 THR A N 1
ATOM 1478 C CA . THR A 1 182 ? 18.867 -1.324 16.081 1.00 77.31 182 THR A CA 1
ATOM 1479 C C . THR A 1 182 ? 19.486 -0.489 17.201 1.00 77.31 182 THR A C 1
ATOM 1481 O O . THR A 1 182 ? 19.119 0.667 17.393 1.00 77.31 182 THR A O 1
ATOM 1484 N N . GLU A 1 183 ? 20.456 -1.041 17.931 1.00 75.94 183 GLU A N 1
ATOM 1485 C CA . GLU A 1 183 ? 21.151 -0.344 19.029 1.00 75.94 183 GLU A CA 1
ATOM 1486 C C . GLU A 1 183 ? 21.871 0.956 18.616 1.00 75.94 183 GLU A C 1
ATOM 1488 O O . GLU A 1 183 ? 22.226 1.766 19.469 1.00 75.94 183 GLU A O 1
ATOM 1493 N N . HIS A 1 184 ? 22.057 1.179 17.313 1.00 75.75 184 HIS A N 1
ATOM 1494 C CA . HIS A 1 184 ? 22.692 2.370 16.747 1.00 75.75 184 HIS A CA 1
ATOM 1495 C C . HIS A 1 184 ? 21.699 3.386 16.165 1.00 75.75 184 HIS A C 1
ATOM 1497 O O . HIS A 1 184 ? 22.125 4.338 15.520 1.00 75.75 184 HIS A O 1
ATOM 1503 N N . MET A 1 185 ? 20.394 3.175 16.341 1.00 78.25 185 MET A N 1
ATOM 1504 C CA . MET A 1 185 ? 19.344 4.038 15.799 1.00 78.25 185 MET A CA 1
ATOM 1505 C C . MET A 1 185 ? 18.553 4.684 16.931 1.00 78.25 185 MET A C 1
ATOM 1507 O O . MET A 1 185 ? 18.205 4.030 17.915 1.00 78.25 185 MET A O 1
ATOM 1511 N N . THR A 1 186 ? 18.210 5.958 16.768 1.00 75.31 186 THR A N 1
ATOM 1512 C CA . THR A 1 186 ? 17.351 6.680 17.712 1.00 75.31 186 THR A CA 1
ATOM 1513 C C . THR A 1 186 ? 15.923 6.805 17.185 1.00 75.31 186 THR A C 1
ATOM 1515 O O . THR A 1 186 ? 15.668 6.841 15.980 1.00 75.31 186 THR A O 1
ATOM 1518 N N . SER A 1 187 ? 14.956 6.908 18.098 1.00 73.69 187 SER A N 1
ATOM 1519 C CA . SER A 1 187 ? 13.559 7.187 17.742 1.00 73.69 187 SER A CA 1
ATOM 1520 C C . SER A 1 187 ? 13.368 8.570 17.110 1.00 73.69 187 SER A C 1
ATOM 1522 O O . SER A 1 187 ? 12.389 8.790 16.406 1.00 73.69 187 SER A O 1
ATOM 1524 N N . GLU A 1 188 ? 14.290 9.502 17.357 1.00 78.50 188 GLU A N 1
ATOM 1525 C CA . GLU A 1 188 ? 14.279 10.849 16.777 1.00 78.50 188 GLU A CA 1
ATOM 1526 C C . GLU A 1 188 ? 14.643 10.826 15.288 1.00 78.50 188 GLU A C 1
ATOM 1528 O O . GLU A 1 188 ? 14.042 11.551 14.497 1.00 78.50 188 GLU A O 1
ATOM 1533 N N . GLU A 1 189 ? 15.569 9.949 14.889 1.00 76.88 189 GLU A N 1
ATOM 1534 C CA . GLU A 1 189 ? 15.930 9.729 13.482 1.00 76.88 189 GLU A CA 1
ATOM 1535 C C . GLU A 1 189 ? 14.809 9.032 12.698 1.00 76.88 189 GLU A C 1
ATOM 1537 O O . GLU A 1 189 ? 14.647 9.274 11.500 1.00 76.88 189 GLU A O 1
ATOM 1542 N N . TYR A 1 190 ? 14.000 8.208 13.375 1.00 81.69 190 TYR A N 1
ATOM 1543 C CA . TYR A 1 190 ? 12.905 7.441 12.774 1.00 81.69 190 TYR A CA 1
ATOM 1544 C C . TYR A 1 190 ? 11.592 7.620 13.554 1.00 81.69 190 TYR A C 1
ATOM 1546 O O . TYR A 1 190 ? 11.111 6.687 14.202 1.00 81.69 190 TYR A O 1
ATOM 1554 N N . PRO A 1 191 ? 10.948 8.799 13.466 1.00 87.94 191 PRO A N 1
ATOM 1555 C CA . PRO A 1 191 ? 9.743 9.103 14.242 1.00 87.94 191 PRO A CA 1
ATOM 1556 C C . PRO A 1 191 ? 8.502 8.325 13.778 1.00 87.94 191 PRO A C 1
ATOM 1558 O O . PRO A 1 191 ? 7.483 8.317 14.462 1.00 87.94 191 PRO A O 1
ATOM 1561 N N . ASN A 1 192 ? 8.569 7.673 12.614 1.00 93.12 192 ASN A N 1
ATOM 1562 C CA . ASN A 1 192 ? 7.440 6.985 11.987 1.00 93.12 192 ASN A CA 1
ATOM 1563 C C . ASN A 1 192 ? 7.435 5.467 12.226 1.00 93.12 192 ASN A C 1
ATOM 1565 O O . ASN A 1 192 ? 6.756 4.738 11.503 1.00 93.12 192 ASN A O 1
ATOM 1569 N N . ILE A 1 193 ? 8.201 4.975 13.205 1.00 92.19 193 ILE A N 1
ATOM 1570 C CA . ILE A 1 193 ? 8.265 3.546 13.529 1.00 92.19 193 ILE A CA 1
ATOM 1571 C C . ILE A 1 193 ? 6.867 2.995 13.819 1.00 92.19 193 ILE A C 1
ATOM 1573 O O . ILE A 1 193 ? 6.093 3.540 14.606 1.00 92.19 193 ILE A O 1
ATOM 1577 N N . VAL A 1 194 ? 6.550 1.882 13.161 1.00 93.62 194 VAL A N 1
ATOM 1578 C CA . VAL A 1 194 ? 5.213 1.291 13.170 1.00 93.62 194 VAL A CA 1
ATOM 1579 C C . VAL A 1 194 ? 5.150 0.161 14.193 1.00 93.62 194 VAL A C 1
ATOM 1581 O O . VAL A 1 194 ? 5.742 -0.902 14.001 1.00 93.62 194 VAL A O 1
ATOM 1584 N N . ASN A 1 195 ? 4.397 0.376 15.273 1.00 93.31 195 ASN A N 1
ATOM 1585 C CA . ASN A 1 195 ? 4.080 -0.667 16.252 1.00 93.31 195 ASN A CA 1
ATOM 1586 C C . ASN A 1 195 ? 3.068 -1.692 15.696 1.00 93.31 195 ASN A C 1
ATOM 1588 O O . ASN A 1 195 ? 2.555 -1.541 14.589 1.00 93.31 195 ASN A O 1
ATOM 1592 N N . ASP A 1 196 ? 2.793 -2.756 16.450 1.00 94.88 196 ASP A N 1
ATOM 1593 C CA . ASP A 1 196 ? 1.969 -3.876 15.974 1.00 94.88 196 ASP A CA 1
ATOM 1594 C C . ASP A 1 196 ? 0.516 -3.470 15.685 1.00 94.88 196 ASP A C 1
ATOM 1596 O O . ASP A 1 196 ? -0.030 -3.851 14.651 1.00 94.88 196 ASP A O 1
ATOM 1600 N N . THR A 1 197 ? -0.095 -2.626 16.522 1.00 95.12 197 THR A N 1
ATOM 1601 C CA . THR A 1 197 ? -1.462 -2.123 16.294 1.00 95.12 197 THR A CA 1
ATOM 1602 C C . THR A 1 197 ? -1.547 -1.275 15.026 1.00 95.12 197 THR A C 1
ATOM 1604 O O . THR A 1 197 ? -2.437 -1.474 14.198 1.00 95.12 197 THR A O 1
ATOM 1607 N N . ALA A 1 198 ? -0.598 -0.355 14.833 1.00 96.06 198 ALA A N 1
ATOM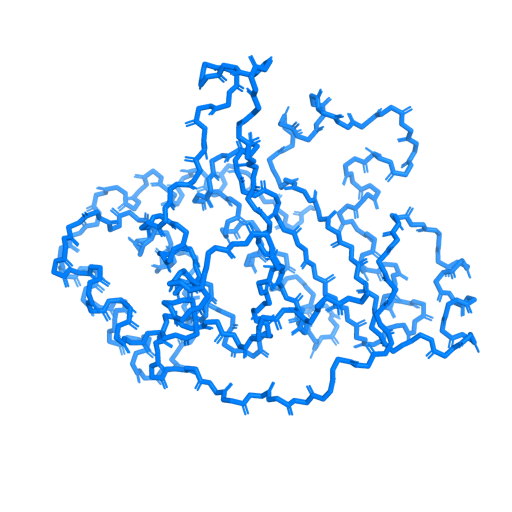 1608 C CA . ALA A 1 198 ? -0.526 0.472 13.634 1.00 96.06 198 ALA A CA 1
ATOM 1609 C C . ALA A 1 198 ? -0.264 -0.377 12.382 1.00 96.06 198 ALA A C 1
ATOM 1611 O O . ALA A 1 198 ? -0.862 -0.127 11.337 1.00 96.06 198 ALA A O 1
ATOM 1612 N N . PHE A 1 199 ? 0.571 -1.413 12.495 1.00 96.31 199 PHE A N 1
ATOM 1613 C CA . PHE A 1 199 ? 0.814 -2.363 11.417 1.00 96.31 199 PHE A CA 1
ATOM 1614 C C . PHE A 1 199 ? -0.465 -3.111 11.030 1.00 96.31 199 PHE A C 1
ATOM 1616 O O . PHE A 1 199 ? -0.861 -3.070 9.869 1.00 96.31 199 PHE A O 1
ATOM 1623 N N . LYS A 1 200 ? -1.173 -3.707 11.999 1.00 96.75 200 LYS A N 1
ATOM 1624 C CA . LYS A 1 200 ? -2.466 -4.373 11.762 1.00 96.75 200 LYS A CA 1
ATOM 1625 C C . LYS A 1 200 ? -3.471 -3.432 11.095 1.00 96.75 200 LYS A C 1
ATOM 1627 O O . LYS A 1 200 ? -4.151 -3.846 10.160 1.00 96.75 200 LYS A O 1
ATOM 1632 N N . LYS A 1 201 ? -3.525 -2.160 11.522 1.00 97.81 201 LYS A N 1
ATOM 1633 C CA . LYS A 1 201 ? -4.367 -1.113 10.909 1.00 97.81 201 LYS A CA 1
ATOM 1634 C C . LYS A 1 201 ? -4.015 -0.893 9.437 1.00 97.81 201 LYS A C 1
ATOM 1636 O O . LYS A 1 201 ? -4.912 -0.887 8.599 1.00 97.81 201 LYS A O 1
ATOM 1641 N N . ILE A 1 202 ? -2.730 -0.760 9.110 1.00 97.69 202 ILE A N 1
ATOM 1642 C CA . ILE A 1 202 ? -2.256 -0.595 7.726 1.00 97.69 202 ILE A CA 1
ATOM 1643 C C . ILE A 1 202 ? -2.656 -1.793 6.861 1.00 97.69 202 ILE A C 1
ATOM 1645 O O . ILE A 1 202 ? -3.181 -1.601 5.765 1.00 97.69 202 ILE A O 1
ATOM 1649 N N . ILE A 1 203 ? -2.461 -3.016 7.359 1.00 97.00 203 ILE A N 1
ATOM 1650 C CA . ILE A 1 203 ? -2.819 -4.243 6.635 1.00 97.00 203 ILE A CA 1
ATOM 1651 C C . ILE A 1 203 ? -4.325 -4.317 6.385 1.00 97.00 203 ILE A C 1
ATOM 1653 O O . ILE A 1 203 ? -4.740 -4.515 5.243 1.00 97.00 203 ILE A O 1
ATOM 1657 N N . ALA A 1 204 ? -5.138 -4.075 7.414 1.00 97.62 204 ALA A N 1
ATOM 1658 C CA . ALA A 1 204 ? -6.590 -4.097 7.297 1.00 97.62 204 ALA A CA 1
ATOM 1659 C C . ALA A 1 204 ? -7.097 -3.068 6.279 1.00 97.62 204 ALA A C 1
ATOM 1661 O O . ALA A 1 204 ? -7.868 -3.402 5.383 1.00 97.62 204 ALA A O 1
ATOM 1662 N N . ILE A 1 205 ? -6.612 -1.827 6.355 1.00 98.25 205 ILE A N 1
ATOM 1663 C CA . ILE A 1 205 ? -7.008 -0.762 5.423 1.00 98.25 205 ILE A CA 1
ATOM 1664 C C . ILE A 1 205 ? -6.548 -1.074 4.001 1.00 98.25 205 ILE A C 1
ATOM 1666 O O . ILE A 1 205 ? -7.322 -0.889 3.062 1.00 98.25 205 ILE A O 1
ATOM 1670 N N . THR A 1 206 ? -5.331 -1.591 3.826 1.00 97.50 206 THR A N 1
ATOM 1671 C CA . THR A 1 206 ? -4.841 -2.000 2.504 1.00 97.50 206 THR A CA 1
ATOM 1672 C C . THR A 1 206 ? -5.710 -3.114 1.926 1.00 97.50 206 THR A C 1
ATOM 1674 O O . THR A 1 206 ? -6.110 -3.007 0.774 1.00 97.50 206 THR A O 1
ATOM 1677 N N . ARG A 1 207 ? -6.101 -4.127 2.715 1.00 95.88 207 ARG A N 1
ATOM 1678 C CA . ARG A 1 207 ? -7.015 -5.191 2.259 1.00 95.88 207 ARG A CA 1
ATOM 1679 C C . ARG A 1 207 ? -8.357 -4.633 1.788 1.00 95.88 207 ARG A C 1
ATOM 1681 O O . ARG A 1 207 ? -8.884 -5.086 0.778 1.00 95.88 207 ARG A O 1
ATOM 1688 N N . LEU A 1 208 ? -8.919 -3.664 2.507 1.00 96.56 208 LEU A N 1
ATOM 1689 C CA . LEU A 1 208 ? -10.186 -3.040 2.110 1.00 96.56 208 LEU A CA 1
ATOM 1690 C C . LEU A 1 208 ? -10.050 -2.156 0.864 1.00 96.56 208 LEU A C 1
ATOM 1692 O O . LEU A 1 208 ? -11.018 -1.986 0.128 1.00 96.56 208 LEU A O 1
ATOM 1696 N N . SER A 1 209 ? -8.864 -1.595 0.638 1.00 96.50 209 SER A N 1
ATOM 1697 C CA . SER A 1 209 ? -8.592 -0.670 -0.468 1.00 96.50 209 SER A CA 1
ATOM 1698 C C . SER A 1 209 ? -8.208 -1.406 -1.752 1.00 96.50 209 SER A C 1
ATOM 1700 O O . SER A 1 209 ? -8.624 -1.007 -2.835 1.00 96.50 209 SER A O 1
ATOM 1702 N N . LEU A 1 210 ? -7.443 -2.493 -1.618 1.00 94.94 210 LEU A N 1
ATOM 1703 C CA . LEU A 1 210 ? -6.852 -3.296 -2.688 1.00 94.94 210 LEU A CA 1
ATOM 1704 C C . LEU A 1 210 ? -7.205 -4.784 -2.471 1.00 94.94 210 LEU A C 1
ATOM 1706 O O . LEU A 1 210 ? -6.331 -5.599 -2.166 1.00 94.94 210 LEU A O 1
ATOM 1710 N N . PRO A 1 211 ? -8.493 -5.171 -2.576 1.00 91.06 211 PRO A N 1
ATOM 1711 C CA . PRO A 1 211 ? -8.957 -6.493 -2.151 1.00 91.06 211 PRO A CA 1
ATOM 1712 C C . PRO A 1 211 ? -8.385 -7.656 -2.968 1.00 91.06 211 PRO A C 1
ATOM 1714 O O . PRO A 1 211 ? -8.343 -8.771 -2.449 1.00 91.06 211 PRO A O 1
ATOM 1717 N N . LEU A 1 212 ? -7.945 -7.404 -4.206 1.00 88.94 212 LEU A N 1
ATOM 1718 C CA . LEU A 1 212 ? -7.394 -8.416 -5.114 1.00 88.94 212 LEU A CA 1
ATOM 1719 C C . LEU A 1 212 ? -5.900 -8.692 -4.892 1.00 88.94 212 LEU A C 1
ATOM 1721 O O . LEU A 1 212 ? -5.415 -9.729 -5.332 1.00 88.94 212 LEU A O 1
ATOM 1725 N N . SER A 1 213 ? -5.177 -7.801 -4.209 1.00 91.81 213 SER A N 1
ATOM 1726 C CA . SER A 1 213 ? -3.744 -7.970 -3.970 1.00 91.81 213 SER A CA 1
ATOM 1727 C C . SER A 1 213 ? -3.481 -8.974 -2.847 1.00 91.81 213 SER A C 1
ATOM 1729 O O . SER A 1 213 ? -4.118 -8.953 -1.788 1.00 91.81 213 SER A O 1
ATOM 1731 N N . ASN A 1 214 ? -2.475 -9.819 -3.030 1.00 91.69 214 ASN A N 1
ATOM 1732 C CA . ASN A 1 214 ? -1.914 -10.656 -1.987 1.00 91.69 214 ASN A CA 1
ATOM 1733 C C . ASN A 1 214 ? -1.024 -9.808 -1.076 1.00 91.69 214 ASN A C 1
ATOM 1735 O O . ASN A 1 214 ? 0.088 -9.415 -1.423 1.00 91.69 214 ASN A O 1
ATOM 1739 N N . LEU A 1 215 ? -1.508 -9.534 0.131 1.00 93.31 215 LEU A N 1
ATOM 1740 C CA . LEU A 1 215 ? -0.694 -8.967 1.198 1.00 93.31 215 LEU A CA 1
ATOM 1741 C C . LEU A 1 215 ? 0.195 -10.065 1.786 1.00 93.31 215 LEU A C 1
ATOM 1743 O O . LEU A 1 215 ? -0.331 -11.057 2.307 1.00 93.31 215 LEU A O 1
ATOM 1747 N N . ILE A 1 216 ? 1.514 -9.881 1.710 1.00 89.81 216 ILE A N 1
ATOM 1748 C CA . ILE A 1 216 ? 2.510 -10.859 2.160 1.00 89.81 216 ILE A CA 1
ATOM 1749 C C . ILE A 1 216 ? 3.346 -10.280 3.307 1.00 89.81 216 ILE A C 1
ATOM 1751 O O . ILE A 1 216 ? 3.904 -9.183 3.223 1.00 89.81 216 ILE A O 1
ATOM 1755 N N . MET A 1 217 ? 3.467 -11.049 4.388 1.00 88.88 217 MET A N 1
ATOM 1756 C CA . MET A 1 217 ? 4.336 -10.737 5.521 1.00 88.88 217 MET A CA 1
ATOM 1757 C C . MET A 1 217 ? 5.682 -11.465 5.395 1.00 88.88 217 MET A C 1
ATOM 1759 O O . MET A 1 217 ? 5.734 -12.650 5.082 1.00 88.88 217 MET A O 1
ATOM 1763 N N . SER A 1 218 ? 6.787 -10.777 5.698 1.00 79.12 218 SER A N 1
ATOM 1764 C CA . SER A 1 218 ? 8.117 -11.406 5.808 1.00 79.12 218 SER A CA 1
ATOM 1765 C C . SER A 1 218 ? 8.268 -12.257 7.080 1.00 79.12 218 SER A C 1
ATOM 1767 O O . SER A 1 218 ? 7.570 -12.038 8.066 1.00 79.12 218 SER A O 1
ATOM 1769 N N . THR A 1 219 ? 9.254 -13.152 7.141 1.00 78.31 219 THR A N 1
ATOM 1770 C CA . THR A 1 219 ? 9.459 -14.038 8.306 1.00 78.31 219 THR A CA 1
ATOM 1771 C C . THR A 1 219 ? 9.970 -13.349 9.574 1.00 78.31 219 THR A C 1
ATOM 1773 O O . THR A 1 219 ? 9.942 -13.962 10.642 1.00 78.31 219 THR A O 1
ATOM 1776 N N . ARG A 1 220 ? 10.330 -12.059 9.489 1.00 78.31 220 ARG A N 1
ATOM 1777 C CA . ARG A 1 220 ? 10.930 -11.222 10.550 1.00 78.31 220 ARG A CA 1
ATOM 1778 C C . ARG A 1 220 ? 10.024 -10.919 11.754 1.00 78.31 220 ARG A C 1
ATOM 1780 O O . ARG A 1 220 ? 10.466 -10.254 12.688 1.00 78.31 220 ARG A O 1
ATOM 1787 N N . GLU A 1 221 ? 8.763 -11.339 11.722 1.00 87.88 221 GLU A N 1
ATOM 1788 C CA . GLU A 1 221 ? 7.762 -11.021 12.745 1.00 87.88 221 GLU A CA 1
ATOM 1789 C C . GLU A 1 221 ? 7.456 -12.211 13.671 1.00 87.88 221 GLU A C 1
ATOM 1791 O O . GLU A 1 221 ? 7.714 -13.374 13.345 1.00 87.88 221 GLU A O 1
ATOM 1796 N N . THR A 1 222 ? 6.910 -11.920 14.854 1.00 90.38 222 THR A N 1
ATOM 1797 C CA . THR A 1 222 ? 6.575 -12.939 15.861 1.00 90.38 222 THR A CA 1
ATOM 1798 C C . THR A 1 222 ? 5.435 -13.844 15.386 1.00 90.38 222 THR A C 1
ATOM 1800 O O . THR A 1 222 ? 4.609 -13.446 14.568 1.00 90.38 222 THR A O 1
ATOM 1803 N N . ASN A 1 223 ? 5.340 -15.063 15.929 1.00 90.44 223 ASN A N 1
ATOM 1804 C CA . ASN A 1 223 ? 4.244 -15.983 15.592 1.00 90.44 223 ASN A CA 1
ATOM 1805 C C . ASN A 1 223 ? 2.864 -15.409 15.937 1.00 90.44 223 ASN A C 1
ATOM 1807 O O . ASN A 1 223 ? 1.920 -15.611 15.180 1.00 90.44 223 ASN A O 1
ATOM 1811 N N . GLN A 1 224 ? 2.757 -14.652 17.034 1.00 92.62 224 GLN A N 1
ATOM 1812 C CA . GLN A 1 224 ? 1.513 -13.966 17.373 1.00 92.62 224 GLN A CA 1
ATOM 1813 C C . GLN A 1 224 ? 1.140 -12.951 16.290 1.00 92.62 224 GLN A C 1
ATOM 1815 O O . GLN A 1 224 ? 0.028 -12.991 15.779 1.00 92.62 224 GLN A O 1
ATOM 1820 N N . LEU A 1 225 ? 2.081 -12.095 15.876 1.00 93.00 225 LEU A N 1
ATOM 1821 C CA . LEU A 1 225 ? 1.796 -11.091 14.855 1.00 93.00 225 LEU A CA 1
ATOM 1822 C C . LEU A 1 225 ? 1.512 -11.713 13.480 1.00 93.00 225 LEU A C 1
ATOM 1824 O O . LEU A 1 225 ? 0.719 -11.168 12.722 1.00 93.00 225 LEU A O 1
ATOM 1828 N N . LYS A 1 226 ? 2.124 -12.860 13.163 1.00 91.94 226 LYS A N 1
ATOM 1829 C CA . LYS A 1 226 ? 1.816 -13.645 11.958 1.00 91.94 226 LYS A CA 1
ATOM 1830 C C . LYS A 1 226 ? 0.361 -14.127 11.948 1.00 91.94 226 LYS A C 1
ATOM 1832 O O . LYS A 1 226 ? -0.296 -14.005 10.919 1.00 91.94 226 LYS A O 1
ATOM 1837 N N . ASN A 1 227 ? -0.146 -14.625 13.076 1.00 91.56 227 ASN A N 1
ATOM 1838 C CA . ASN A 1 227 ? -1.549 -15.033 13.198 1.00 91.56 227 ASN A CA 1
ATOM 1839 C C . ASN A 1 227 ? -2.484 -13.824 13.083 1.00 91.56 227 ASN A C 1
ATOM 1841 O O . ASN A 1 227 ? -3.370 -13.814 12.232 1.00 91.56 227 ASN A O 1
ATOM 1845 N N . ASP A 1 228 ? -2.212 -12.772 13.857 1.00 92.75 228 ASP A N 1
ATOM 1846 C CA . ASP A 1 228 ? -2.967 -11.518 13.818 1.00 92.75 228 ASP A CA 1
ATOM 1847 C C . ASP A 1 228 ? -3.019 -10.918 12.406 1.00 92.75 228 ASP A C 1
ATOM 1849 O O . ASP A 1 228 ? -4.044 -10.383 11.992 1.00 92.75 228 ASP A O 1
ATOM 1853 N N . PHE A 1 229 ? -1.913 -11.002 11.663 1.00 93.19 229 PHE A N 1
ATOM 1854 C CA . PHE A 1 229 ? -1.816 -10.538 10.284 1.00 93.19 229 PHE A CA 1
ATOM 1855 C C . PHE A 1 229 ? -2.782 -11.270 9.363 1.00 93.19 229 PHE A C 1
ATOM 1857 O O . PHE A 1 229 ? -3.479 -10.619 8.590 1.00 93.19 229 PHE A O 1
ATOM 1864 N N . LEU A 1 230 ? -2.847 -12.600 9.445 1.00 91.50 230 LEU A N 1
ATOM 1865 C CA . LEU A 1 230 ? -3.776 -13.394 8.639 1.00 91.50 230 LEU A CA 1
ATOM 1866 C C . LEU A 1 230 ? -5.236 -13.087 9.007 1.00 91.50 230 LEU A C 1
ATOM 1868 O O . LEU A 1 230 ? -6.087 -12.968 8.125 1.00 91.50 230 LEU A O 1
ATOM 1872 N N . GLU A 1 231 ? -5.516 -12.889 10.296 1.00 91.25 231 GLU A N 1
ATOM 1873 C CA . GLU A 1 231 ? -6.853 -12.539 10.785 1.00 91.25 231 GLU A CA 1
ATOM 1874 C C . GLU A 1 231 ? -7.296 -11.134 10.353 1.00 91.25 231 GLU A C 1
ATOM 1876 O O . GLU A 1 231 ? -8.472 -10.933 10.055 1.00 91.25 231 GLU A O 1
ATOM 1881 N N . CYS A 1 232 ? -6.378 -10.164 10.258 1.00 90.25 232 CYS A N 1
ATOM 1882 C CA . CYS A 1 232 ? -6.709 -8.777 9.914 1.00 90.25 232 CYS A CA 1
ATOM 1883 C C . CYS A 1 232 ? -6.594 -8.437 8.417 1.00 90.25 232 CYS A C 1
ATOM 1885 O O . CYS A 1 232 ? -6.624 -7.261 8.054 1.00 90.25 232 CYS A O 1
ATOM 1887 N N . GLY A 1 233 ? -6.500 -9.440 7.536 1.00 90.00 233 GLY A N 1
ATOM 1888 C CA . GLY A 1 233 ? -6.558 -9.263 6.078 1.00 90.00 233 GLY A CA 1
ATOM 1889 C C . GLY A 1 233 ? -5.277 -9.617 5.319 1.00 90.00 233 GLY A C 1
ATOM 1890 O O . GLY A 1 233 ? -5.235 -9.476 4.097 1.00 90.00 233 GLY A O 1
ATOM 1891 N N . GLY A 1 234 ? -4.238 -10.087 6.000 1.00 92.06 234 GLY A N 1
ATOM 1892 C CA . GLY A 1 234 ? -3.059 -10.688 5.387 1.00 92.06 234 GLY A CA 1
ATOM 1893 C C . GLY A 1 234 ? -3.390 -11.981 4.637 1.00 92.06 234 GLY A C 1
ATOM 1894 O O . GLY A 1 234 ? -4.278 -12.726 5.043 1.00 92.06 234 GLY A O 1
ATOM 1895 N N . SER A 1 235 ? -2.680 -12.261 3.543 1.00 90.81 235 SER A N 1
ATOM 1896 C CA . SER A 1 235 ? -2.938 -13.462 2.717 1.00 90.81 235 SER A CA 1
ATOM 1897 C C . SER A 1 235 ? -1.947 -14.576 3.016 1.00 90.81 235 SER A C 1
ATOM 1899 O O . SER A 1 235 ? -2.335 -15.735 3.125 1.00 90.81 235 SER A O 1
ATOM 1901 N N . GLN A 1 236 ? -0.664 -14.232 3.147 1.00 87.50 236 GLN A N 1
ATOM 1902 C CA . GLN A 1 236 ? 0.396 -15.218 3.313 1.00 87.50 236 GLN A CA 1
ATOM 1903 C C . GLN A 1 236 ? 1.549 -14.675 4.152 1.00 87.50 236 GLN A C 1
ATOM 1905 O O . GLN A 1 236 ? 1.917 -13.502 4.078 1.00 87.50 236 GLN A O 1
ATOM 1910 N N . VAL A 1 237 ? 2.164 -15.562 4.925 1.00 84.38 237 VAL A N 1
ATOM 1911 C CA . VAL A 1 237 ? 3.479 -15.332 5.520 1.00 84.38 237 VAL A CA 1
ATOM 1912 C C . VAL A 1 237 ? 4.502 -16.025 4.624 1.00 84.38 237 VAL A C 1
ATOM 1914 O O . VAL A 1 237 ? 4.335 -17.203 4.308 1.00 84.38 237 VAL A O 1
ATOM 1917 N N . SER A 1 238 ? 5.529 -15.296 4.188 1.00 74.19 238 SER A N 1
ATOM 1918 C CA . SER A 1 238 ? 6.651 -15.851 3.424 1.00 74.19 238 SER A CA 1
ATOM 1919 C C . SER A 1 238 ? 7.189 -17.090 4.137 1.00 74.19 238 SER A C 1
ATOM 1921 O O . SER A 1 238 ? 7.323 -17.080 5.359 1.00 74.19 238 SER A O 1
ATOM 1923 N N . ALA A 1 239 ? 7.514 -18.142 3.389 1.00 59.88 239 ALA A N 1
ATOM 1924 C CA . ALA A 1 239 ? 8.351 -19.209 3.920 1.00 59.88 239 ALA A CA 1
ATOM 1925 C C . ALA A 1 239 ? 9.797 -18.693 4.028 1.00 59.88 239 ALA A C 1
ATOM 1927 O O . ALA A 1 239 ? 10.202 -17.830 3.242 1.00 59.88 239 ALA A O 1
ATOM 1928 N N . ASP A 1 240 ? 10.549 -19.182 5.014 1.00 43.25 240 ASP A N 1
ATOM 1929 C CA . ASP A 1 240 ? 12.006 -19.052 5.001 1.00 43.25 240 ASP A CA 1
ATOM 1930 C C . ASP A 1 240 ? 12.526 -19.915 3.836 1.00 43.25 240 ASP A C 1
ATOM 1932 O O . ASP A 1 240 ? 12.168 -21.092 3.747 1.00 43.25 240 ASP A O 1
ATOM 1936 N N . PHE A 1 241 ? 13.309 -19.322 2.931 1.00 34.22 241 PHE A N 1
ATOM 1937 C CA . PHE A 1 241 ? 14.126 -20.060 1.962 1.00 34.22 241 PHE A CA 1
ATOM 1938 C C . PHE A 1 241 ? 15.523 -20.271 2.543 1.00 34.22 241 PHE A C 1
ATOM 1940 O O . PHE A 1 241 ? 16.067 -19.291 3.106 1.00 34.22 241 PHE A O 1
#

InterPro domains:
  IPR010722 Biotin and thiamin synthesis-associated domain [PF06968] (192-239)
  IPR013785 Aldolase-type TIM barrel [G3DSA:3.20.20.70] (16-75)
  IPR013785 Aldolase-type TIM barrel [G3DSA:3.20.20.70] (76-240)
  IPR034428 ThiH/NocL/HydG-like [PTHR43583] (73-239)
  IPR058240 Radical SAM superfamily [SSF102114] (53-226)

Organism: NCBI:txid2020949

pLDDT: mean 90.5, std 11.31, range [34.22, 98.75]

Secondary structure (DSSP, 8-state):
----HHHHHHHHHHHTT--HHHHHHHHHHHHTTPPPPHHHHHHHHT--SHHHHHHHHHHHHHH----------EEE-----HHHHHHHHHTT--EEEEEEE-S-HHHHHHH--SSGGG-HHHHHTHHHHHHHTT---EEEEE-BTSS-HHHHHHHHHHHHHHHHHHHS---SEEE-PBP---TT--TTT-TT---HHHHHHHHHHHHHHSTTSEEEE-TTS-HHHHHHHHHTT--EEPPP-

Foldseek 3Di:
DLDDLVVLVVLLVVLLPDDPVLLVVLLVCLLVLHAADLNSLSNLLNDDDPVSLVSLLQSLLVLQDQPPDPPAQEDEDFQDALVVLLVCVVVPHQEYEYELQAPPQVLLVVVFDPDPSSDNVSRLCSVVSNVVSPNVAYAYEYAFQSDALSSRLSSLLSSQVVCCVPPVHGHQEYEYHYDDDDPPDDCVNGVRGADLSSVLSSLSSSCSNPVNHAYEYEPPDDPVSQVSSSSRNHNYYDDDD

Radius of gyration: 17.52 Å; chains: 1; bounding box: 44×38×42 Å

Sequence (241 aa):
MFINQGIIEILLYEAKYSTDYDIEKVFLKACKKEKLSYKDIATLLQIEDEKHLDKLFEIAGRVNTHHAGPIDVDLRTTATTTDNYRNLKEEGICTYMLFQETYHLETYLRNYGKSITDDYYYHITAFDRAIEAGLEDVGTGVLLGLANPKFEVLALTMHNEHIENKYGIGFSNILFPRLKITEHMTSEEYPNIVNDTAFKKIIAITRLSLPLSNLIMSTRETNQLKNDFLECGGSQVSADF